Protein AF-A0A2K9Z0H0-F1 (afdb_monomer)

pLDDT: mean 80.14, std 22.49, range [27.27, 98.75]

InterPro domains:
  IPR005149 Transcription regulator PadR, N-terminal [PF03551] (50-123)
  IPR036388 Winged helix-like DNA-binding domain superfamily [G3DSA:1.10.10.10] (36-142)
  IPR036390 Winged helix DNA-binding domain superfamily [SSF46785] (46-217)

Secondary structure (DSSP, 8-state):
--------------PPP----------HHHHHHHHHHHTTS---HHHHHHHHHHHHS-B-HHHHHHHHHHTTGGGTS----HHHHHHHHHHHHHTTSEEEE-----TTS----EEEE-HHHHHHHHHHHHHHHH-------HHHHHHTTGGGS-HHHHHHHHHHHHHHHHHHHHHHHHHHHHTTTS-GGGTHHHHHHHHHHHHHHHHHHHHHHHHHTTSS---HHHHHHHHHHHHHHTTTT--

Nearest PDB structures (foldseek):
  5x11-assembly4_H  TM=7.202E-01  e=4.838E-07  Bacillus spizizenii str. W23
  5x11-assembly3_D  TM=7.343E-01  e=2.759E-06  Bacillus spizizenii str. W23
  5x11-assembly2_E  TM=7.214E-01  e=6.218E-06  Bacillus spizizenii str. W23
  5z7b-assembly1_A  TM=5.682E-01  e=3.284E-06  Corynebacterium glutamicum
  2qby-assembly1_B  TM=6.063E-01  e=3.608E-01  Saccharolobus solfataricus

Solvent-accessible surface area (backbone atoms only — not comparable to full-atom values): 14846 Å² total; per-residue (Å²): 143,82,87,89,85,88,86,81,92,81,89,79,91,81,89,83,84,84,83,90,67,83,78,80,76,78,45,74,63,57,53,51,53,49,52,59,63,57,71,69,64,84,83,46,65,65,53,48,49,52,47,57,51,26,71,77,44,71,43,35,69,71,56,54,59,48,50,37,56,79,68,61,40,52,82,81,26,90,64,87,49,65,65,60,54,55,53,44,50,56,48,36,38,75,71,55,26,30,43,79,45,84,68,80,85,67,94,92,64,82,88,69,65,24,33,32,57,32,72,65,23,53,54,51,45,53,49,49,50,53,51,59,75,74,43,94,70,93,76,84,60,66,64,69,54,49,66,77,50,51,85,84,46,55,51,70,53,51,30,53,54,45,51,53,49,39,54,51,43,53,54,48,46,52,52,52,52,51,52,59,64,72,41,73,87,54,65,63,86,82,42,50,70,56,55,49,50,46,52,52,44,54,53,49,39,56,50,46,53,50,52,32,51,30,33,74,69,56,76,45,71,79,48,75,66,56,51,52,54,52,53,51,53,62,59,52,58,69,62,70,80,76,124

Mean predicted aligned error: 12.58 Å

Foldseek 3Di:
DDDDDDDDDDDDDDDDDDDPDDPPPCDPVNVVVVVVVLVPQDDDPLLLQVLVVLVVDFAFLVVSLVCCVVLVVCVPHVCVDVVVNVVSVVSCVVVVQKDWDFDDDDPDDPGGTTIHGDPNNVVSSVVVVCCVVPDDDDDDDVPVVVVVVVVVDFLVVLLVVLVVVLVVLVVVLVVLVVVVVVCPVPPCVSSVVSVVVNVVSVVSSVVSVVSSVCSVVVVDGDDPVRVVVVVVVVVVVVVVVPD

Structure (mmCIF, N/CA/C/O backbone):
data_AF-A0A2K9Z0H0-F1
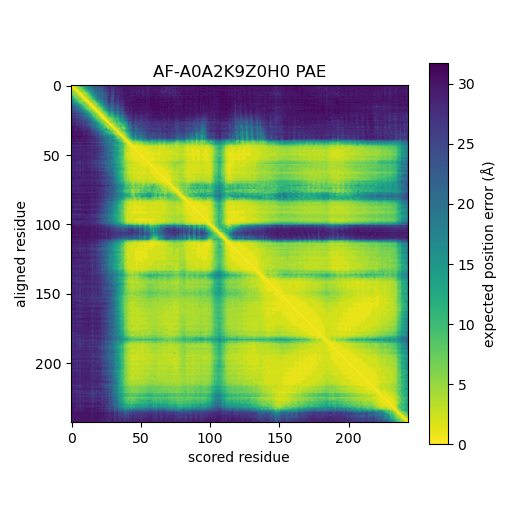#
_entry.id   AF-A0A2K9Z0H0-F1
#
loop_
_atom_site.group_PDB
_atom_site.id
_atom_site.type_symbol
_atom_site.label_atom_id
_atom_site.label_alt_id
_atom_site.label_comp_id
_atom_site.label_asym_id
_atom_site.label_entity_id
_atom_site.label_seq_id
_atom_site.pdbx_PDB_ins_code
_atom_site.Cartn_x
_atom_site.Cartn_y
_atom_site.Cartn_z
_atom_site.occupancy
_atom_site.B_iso_or_equiv
_atom_site.auth_seq_id
_atom_site.auth_comp_id
_atom_site.auth_asym_id
_atom_site.auth_atom_id
_atom_site.pdbx_PDB_model_num
ATOM 1 N N . MET A 1 1 ? -17.450 -65.335 34.245 1.00 35.84 1 MET A N 1
ATOM 2 C CA . MET A 1 1 ? -17.932 -64.505 35.376 1.00 35.84 1 MET A CA 1
ATOM 3 C C . MET A 1 1 ? -17.817 -63.052 34.938 1.00 35.84 1 MET A C 1
ATOM 5 O O . MET A 1 1 ? -16.704 -62.655 34.657 1.00 35.84 1 MET A O 1
ATOM 9 N N . ARG A 1 2 ? -18.829 -62.208 34.749 1.00 33.84 2 ARG A N 1
ATOM 10 C CA . ARG A 1 2 ? -20.295 -62.238 34.815 1.00 33.84 2 ARG A CA 1
ATOM 11 C C . ARG A 1 2 ? -20.763 -61.323 33.660 1.00 33.84 2 ARG A C 1
ATOM 13 O O . ARG A 1 2 ? -20.269 -60.210 33.540 1.00 33.84 2 ARG A O 1
ATOM 20 N N . SER A 1 3 ? -21.730 -61.776 32.880 1.00 36.16 3 SER A N 1
ATOM 21 C CA . SER A 1 3 ? -22.808 -60.945 32.304 1.00 36.16 3 SER A CA 1
ATOM 22 C C . SER A 1 3 ? -24.118 -61.506 32.902 1.00 36.16 3 SER A C 1
ATOM 24 O O . SER A 1 3 ? -24.013 -62.538 33.580 1.00 36.16 3 SER A O 1
ATOM 26 N N . PRO A 1 4 ? -25.342 -60.982 32.671 1.00 45.44 4 PRO A N 1
ATOM 27 C CA . PRO A 1 4 ? -25.818 -59.785 31.952 1.00 45.44 4 PRO A CA 1
ATOM 28 C C . PRO A 1 4 ? -26.879 -58.999 32.784 1.00 45.44 4 PRO A C 1
ATOM 30 O O . PRO A 1 4 ? -27.042 -59.300 33.958 1.00 45.44 4 PRO A O 1
ATOM 33 N N . LEU A 1 5 ? -27.555 -58.002 32.188 1.00 35.03 5 LEU A N 1
ATOM 34 C CA . LEU A 1 5 ? -28.921 -57.446 32.417 1.00 35.03 5 LEU A CA 1
ATOM 35 C C . LEU A 1 5 ? -28.893 -56.058 31.720 1.00 35.03 5 LEU A C 1
ATOM 37 O O . LEU A 1 5 ? -28.058 -55.239 32.075 1.00 35.03 5 LEU A O 1
ATOM 41 N N . GLY A 1 6 ? -29.626 -55.704 30.662 1.00 27.27 6 GLY A N 1
ATOM 42 C CA . GLY A 1 6 ? -30.953 -56.108 30.213 1.00 27.27 6 GLY A CA 1
ATOM 43 C C . GLY A 1 6 ? -31.969 -55.061 30.675 1.00 27.27 6 GLY A C 1
ATOM 44 O O . GLY A 1 6 ? -32.382 -55.148 31.820 1.00 27.27 6 GLY A O 1
ATOM 45 N N . PHE A 1 7 ? -32.363 -54.103 29.823 1.00 28.44 7 PHE A N 1
ATOM 46 C CA . PHE A 1 7 ? -33.707 -53.507 29.862 1.00 28.44 7 PHE A CA 1
ATOM 47 C C . PHE A 1 7 ? -34.080 -52.825 28.535 1.00 28.44 7 PHE A C 1
ATOM 49 O O . PHE A 1 7 ? -33.251 -52.228 27.852 1.00 28.44 7 PHE A O 1
ATOM 56 N N . THR A 1 8 ? -35.343 -53.018 28.179 1.00 31.83 8 THR A N 1
ATOM 57 C CA . THR A 1 8 ? -36.036 -52.758 26.914 1.00 31.83 8 THR A CA 1
ATOM 58 C C . THR A 1 8 ? -36.677 -51.367 26.847 1.00 31.83 8 THR A C 1
ATOM 60 O O . THR A 1 8 ? -36.826 -50.690 27.858 1.00 31.83 8 THR A O 1
ATOM 63 N N . ALA A 1 9 ? -37.094 -50.988 25.637 1.00 35.72 9 ALA A N 1
ATOM 64 C CA . ALA A 1 9 ? -37.790 -49.756 25.271 1.00 35.72 9 ALA A CA 1
ATOM 65 C C . ALA A 1 9 ? -39.110 -49.481 26.021 1.00 35.72 9 ALA A C 1
ATOM 67 O O . ALA A 1 9 ? -39.885 -50.407 26.242 1.00 35.72 9 ALA A O 1
ATOM 68 N N . THR A 1 10 ? -39.396 -48.191 26.242 1.00 32.09 10 THR A N 1
ATOM 69 C CA . THR A 1 10 ? -40.741 -47.576 26.274 1.00 32.09 10 THR A CA 1
ATOM 70 C C . THR A 1 10 ? -40.616 -46.064 26.031 1.00 32.09 10 THR A C 1
ATOM 72 O O . THR A 1 10 ? -39.935 -45.378 26.789 1.00 32.09 10 THR A O 1
ATOM 75 N N . ASP A 1 11 ? -41.271 -45.571 24.981 1.00 36.69 11 ASP A N 1
ATOM 76 C CA . ASP A 1 11 ? -41.621 -44.157 24.735 1.00 36.69 11 ASP A CA 1
ATOM 77 C C . ASP A 1 11 ? -42.832 -43.791 25.632 1.00 36.69 11 ASP A C 1
ATOM 79 O O . ASP A 1 11 ? -43.646 -44.688 25.894 1.00 36.69 11 ASP A O 1
ATOM 83 N N . PRO A 1 12 ? -42.979 -42.552 26.155 1.00 38.78 12 PRO A N 1
ATOM 84 C CA . PRO A 1 12 ? -43.839 -41.599 25.440 1.00 38.78 12 PRO A CA 1
ATOM 85 C C . PRO A 1 12 ? -43.497 -40.098 25.616 1.00 38.78 12 PRO A C 1
ATOM 87 O O . PRO A 1 12 ? -43.126 -39.626 26.687 1.00 38.78 12 PRO A O 1
ATOM 90 N N . ALA A 1 13 ? -43.770 -39.333 24.557 1.00 33.03 13 ALA A N 1
ATOM 91 C CA . ALA A 1 13 ? -44.380 -37.995 24.550 1.00 33.03 13 ALA A CA 1
ATOM 92 C C . ALA A 1 13 ? -44.104 -37.050 25.748 1.00 33.03 13 ALA A C 1
ATOM 94 O O . ALA A 1 13 ? -44.823 -37.039 26.746 1.00 33.03 13 ALA A O 1
ATOM 95 N N . GLY A 1 14 ? -43.157 -36.127 25.554 1.00 29.98 14 GLY A N 1
ATOM 96 C CA . GLY A 1 14 ? -43.018 -34.892 26.329 1.00 29.98 14 GLY A CA 1
ATOM 97 C C . GLY A 1 14 ? -42.933 -33.694 25.388 1.00 29.98 14 GLY A C 1
ATOM 98 O O . GLY A 1 14 ? -41.888 -33.427 24.804 1.00 29.98 14 GLY A O 1
ATOM 99 N N . ALA A 1 15 ? -44.058 -33.008 25.200 1.00 29.78 15 ALA A N 1
A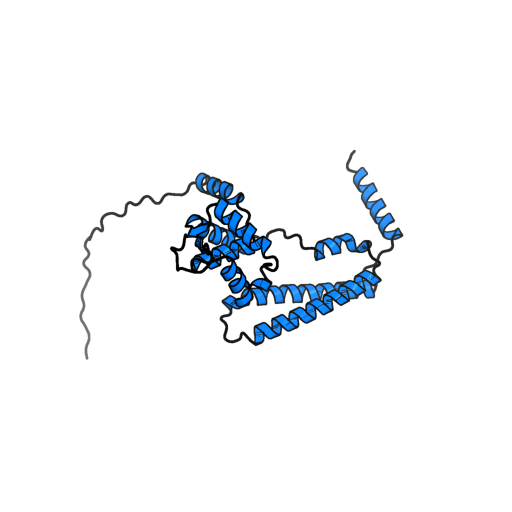TOM 100 C CA . ALA A 1 15 ? -44.179 -31.807 24.386 1.00 29.78 15 ALA A CA 1
ATOM 101 C C . ALA A 1 15 ? -43.327 -30.649 24.946 1.00 29.78 15 ALA A C 1
ATOM 103 O O . ALA A 1 15 ? -43.508 -30.246 26.094 1.00 29.78 15 ALA A O 1
ATOM 104 N N . CYS A 1 16 ? -42.453 -30.068 24.118 1.00 29.83 16 CYS A N 1
ATOM 105 C CA . CYS A 1 16 ? -41.848 -28.759 24.375 1.00 29.83 16 CYS A CA 1
ATOM 106 C C . CYS A 1 16 ? -42.748 -27.658 23.781 1.00 29.83 16 CYS A C 1
ATOM 108 O O . CYS A 1 16 ? -43.000 -27.679 22.573 1.00 29.83 16 CYS A O 1
ATOM 110 N N . PRO A 1 17 ? -43.233 -26.690 24.577 1.00 30.88 17 PRO A N 1
ATOM 111 C CA . PRO A 1 17 ? -44.039 -25.589 24.076 1.00 30.88 17 PRO A CA 1
ATOM 112 C C . PRO A 1 17 ? -43.170 -24.406 23.621 1.00 30.88 17 PRO A C 1
ATOM 114 O O . PRO A 1 17 ? -42.298 -23.944 24.347 1.00 30.88 17 PRO A O 1
ATOM 117 N N . GLY A 1 18 ? -43.496 -23.876 22.440 1.00 38.44 18 GLY A N 1
ATOM 118 C CA . GLY A 1 18 ? -43.446 -22.440 22.150 1.00 38.44 18 GLY A CA 1
ATOM 119 C C . GLY A 1 18 ? -42.077 -21.793 21.933 1.00 38.44 18 GLY A C 1
ATOM 120 O O . GLY A 1 18 ? -41.543 -21.147 22.825 1.00 38.44 18 GLY A O 1
ATOM 121 N N . ALA A 1 19 ? -41.607 -21.796 20.685 1.00 32.56 19 ALA A N 1
ATOM 122 C CA . ALA A 1 19 ? -40.723 -20.749 20.170 1.00 32.56 19 ALA A CA 1
ATOM 123 C C . ALA A 1 19 ? -41.180 -20.351 18.761 1.00 32.56 19 ALA A C 1
ATOM 125 O O . ALA A 1 19 ? -40.508 -20.602 17.766 1.00 32.56 19 ALA A O 1
ATOM 126 N N . ASN A 1 20 ? -42.372 -19.756 18.678 1.00 33.44 20 ASN A N 1
ATOM 127 C CA . ASN A 1 20 ? -42.831 -19.076 17.470 1.00 33.44 20 ASN A CA 1
ATOM 128 C C . ASN A 1 20 ? -42.275 -17.642 17.498 1.00 33.44 20 ASN A C 1
ATOM 130 O O . ASN A 1 20 ? -42.988 -16.686 17.794 1.00 33.44 20 ASN A O 1
ATOM 134 N N . ALA A 1 21 ? -40.968 -17.504 17.272 1.00 33.03 21 ALA A N 1
ATOM 135 C CA . ALA A 1 21 ? -40.384 -16.229 16.881 1.00 33.03 21 ALA A CA 1
ATOM 136 C C . ALA A 1 21 ? -40.412 -16.185 15.347 1.00 33.03 21 ALA A C 1
ATOM 138 O O . ALA A 1 21 ? -39.920 -17.128 14.721 1.00 33.03 21 ALA A O 1
ATOM 139 N N . PRO A 1 22 ? -41.002 -15.158 14.715 1.00 30.34 22 PRO A N 1
ATOM 140 C CA . PRO A 1 22 ? -40.960 -15.059 13.268 1.00 30.34 22 PRO A CA 1
ATOM 141 C C . PRO A 1 22 ? -39.496 -14.921 12.846 1.00 30.34 22 PRO A C 1
ATOM 143 O O . PRO A 1 22 ? -38.825 -13.946 13.180 1.00 30.34 22 PRO A O 1
ATOM 146 N N . VAL A 1 23 ? -38.995 -15.919 12.119 1.00 33.84 23 VAL A N 1
ATOM 147 C CA . VAL A 1 23 ? -37.790 -15.762 11.309 1.00 33.84 23 VAL A CA 1
ATOM 148 C C . VAL A 1 23 ? -38.165 -14.739 10.249 1.00 33.84 23 VAL A C 1
ATOM 150 O O . VAL A 1 23 ? -38.870 -15.060 9.294 1.00 33.84 23 VAL A O 1
ATOM 153 N N . THR A 1 24 ? -37.777 -13.483 10.458 1.00 37.31 24 THR A N 1
ATOM 154 C CA . THR A 1 24 ? -37.954 -12.435 9.457 1.00 37.31 24 THR A CA 1
ATOM 155 C C . THR A 1 24 ? -37.117 -12.823 8.247 1.00 37.31 24 THR A C 1
ATOM 157 O O . THR A 1 24 ? -35.896 -12.672 8.238 1.00 37.31 24 THR A O 1
ATOM 160 N N . VAL A 1 25 ? -37.774 -13.389 7.239 1.00 37.91 25 VAL A N 1
ATOM 161 C CA . VAL A 1 25 ? -37.170 -13.652 5.939 1.00 37.91 25 VAL A CA 1
ATOM 162 C C . VAL A 1 25 ? -36.912 -12.289 5.314 1.00 37.91 25 VAL A C 1
ATOM 164 O O . VAL A 1 25 ? -37.845 -11.624 4.867 1.00 37.91 25 VAL A O 1
ATOM 167 N N . LEU A 1 26 ? -35.652 -11.852 5.344 1.00 39.22 26 LEU A N 1
ATOM 168 C CA . LEU A 1 26 ? -35.225 -10.640 4.654 1.00 39.22 26 LEU A CA 1
ATOM 169 C C . LEU A 1 26 ? -35.554 -10.806 3.174 1.00 39.22 26 LEU A C 1
ATOM 171 O O . LEU A 1 26 ? -35.084 -11.734 2.511 1.00 39.22 26 LEU A O 1
ATOM 175 N N . THR A 1 27 ? -36.413 -9.929 2.671 1.00 37.28 27 THR A N 1
ATOM 176 C CA . THR A 1 27 ? -36.813 -9.958 1.271 1.00 37.28 27 THR A CA 1
ATOM 177 C C . THR A 1 27 ? -35.655 -9.468 0.404 1.00 37.28 27 THR A C 1
ATOM 179 O O . THR A 1 27 ? -34.772 -8.737 0.860 1.00 37.28 27 THR A O 1
ATOM 182 N N . SER A 1 28 ? -35.654 -9.818 -0.883 1.00 39.00 28 SER A N 1
ATOM 183 C CA . SER A 1 28 ? -34.678 -9.284 -1.843 1.00 39.00 28 SER A CA 1
ATOM 184 C C . SER A 1 28 ? -34.653 -7.749 -1.850 1.00 39.00 28 SER A C 1
ATOM 186 O O . SER A 1 28 ? -33.606 -7.169 -2.116 1.00 39.00 28 SER A O 1
ATOM 188 N N . TYR A 1 29 ? -35.778 -7.112 -1.494 1.00 39.38 29 TYR A N 1
ATOM 189 C CA . TYR A 1 29 ? -35.937 -5.664 -1.401 1.00 39.38 29 TYR A CA 1
ATOM 190 C C . TYR A 1 29 ? -35.195 -5.060 -0.195 1.00 39.38 29 TYR A C 1
ATOM 192 O O . TYR A 1 29 ? -34.502 -4.057 -0.368 1.00 39.38 29 TYR A O 1
ATOM 200 N N . ASP A 1 30 ? -35.241 -5.699 0.983 1.00 41.03 30 ASP A N 1
ATOM 201 C CA . ASP A 1 30 ? -34.485 -5.285 2.184 1.00 41.03 30 ASP A CA 1
ATOM 202 C C . ASP A 1 30 ? -32.974 -5.386 1.959 1.00 41.03 30 ASP A C 1
ATOM 204 O O . ASP A 1 30 ? -32.209 -4.498 2.337 1.00 41.03 30 ASP A O 1
ATOM 208 N N . ILE A 1 31 ? -32.553 -6.442 1.257 1.00 46.81 31 ILE A N 1
ATOM 209 C CA . ILE A 1 31 ? -31.162 -6.656 0.859 1.00 46.81 31 ILE A CA 1
ATOM 210 C C . ILE A 1 31 ? -30.722 -5.543 -0.102 1.00 46.81 31 ILE A C 1
ATOM 212 O O . ILE A 1 31 ? -29.721 -4.881 0.156 1.00 46.81 31 ILE A O 1
ATOM 216 N N . THR A 1 32 ? -31.481 -5.249 -1.164 1.00 39.50 32 THR A N 1
ATOM 217 C CA . THR A 1 32 ? -31.128 -4.164 -2.101 1.00 39.50 32 THR A CA 1
ATOM 218 C C . THR A 1 32 ? -31.207 -2.764 -1.497 1.00 39.50 32 THR A C 1
ATOM 220 O O . THR A 1 32 ? -30.385 -1.920 -1.850 1.00 39.50 32 THR A O 1
ATOM 223 N N . SER A 1 33 ? -32.145 -2.503 -0.582 1.00 38.91 33 SER A N 1
ATOM 224 C CA . SER A 1 33 ? -32.296 -1.194 0.064 1.00 38.91 33 SER A CA 1
ATOM 225 C C . SER A 1 33 ? -31.161 -0.930 1.055 1.00 38.91 33 SER A C 1
ATOM 227 O O . SER A 1 33 ? -30.601 0.170 1.073 1.00 38.91 33 SER A O 1
ATOM 229 N N . ASN A 1 34 ? -30.742 -1.942 1.822 1.00 46.16 34 ASN A N 1
ATOM 230 C CA . ASN A 1 34 ? -29.580 -1.809 2.697 1.00 46.16 34 ASN A CA 1
ATOM 231 C C . ASN A 1 34 ? -28.291 -1.683 1.864 1.00 46.16 34 ASN A C 1
ATOM 233 O O . ASN A 1 34 ? -27.552 -0.719 2.032 1.00 46.16 34 ASN A O 1
ATOM 237 N N . ILE A 1 35 ? -28.107 -2.526 0.838 1.00 49.78 35 ILE A N 1
ATOM 238 C CA . ILE A 1 35 ? -26.974 -2.444 -0.106 1.00 49.78 35 ILE A CA 1
ATOM 239 C C . ILE A 1 35 ? -26.887 -1.070 -0.799 1.00 49.78 35 ILE A C 1
ATOM 241 O O . ILE A 1 35 ? -25.786 -0.551 -0.980 1.00 49.78 35 ILE A O 1
ATOM 245 N N . MET A 1 36 ? -28.009 -0.443 -1.181 1.00 43.16 36 MET A N 1
ATOM 246 C CA . MET A 1 36 ? -28.008 0.892 -1.802 1.00 43.16 36 MET A CA 1
ATOM 247 C C . MET A 1 36 ? -27.640 2.010 -0.821 1.00 43.16 36 MET A C 1
ATOM 249 O O . MET A 1 36 ? -26.884 2.910 -1.191 1.00 43.16 36 MET A O 1
ATOM 253 N N . THR A 1 37 ? -28.119 1.947 0.422 1.00 43.84 37 THR A N 1
ATOM 254 C CA . THR A 1 37 ? -27.793 2.944 1.458 1.00 43.84 37 THR A CA 1
ATOM 255 C C . THR A 1 37 ? -26.340 2.792 1.940 1.00 43.84 37 THR A C 1
ATOM 257 O O . THR A 1 37 ? -25.657 3.779 2.212 1.00 43.84 37 THR A O 1
ATOM 260 N N . MET A 1 38 ? -25.828 1.558 1.955 1.00 48.81 38 MET A N 1
ATOM 261 C CA . MET A 1 38 ? -24.452 1.186 2.316 1.00 48.81 38 MET A CA 1
ATOM 262 C C . MET A 1 38 ? -23.427 1.521 1.220 1.00 48.81 38 MET A C 1
ATOM 264 O O . MET A 1 38 ? -22.264 1.794 1.520 1.00 48.81 38 MET A O 1
ATOM 268 N N . LYS A 1 39 ? -23.860 1.626 -0.046 1.00 51.88 39 LYS A N 1
ATOM 269 C CA . LYS A 1 39 ? -23.027 2.054 -1.189 1.00 51.88 39 LYS A CA 1
ATOM 270 C C . LYS A 1 39 ? -22.521 3.503 -1.088 1.00 51.88 39 LYS A C 1
ATOM 272 O O . LYS A 1 39 ? -21.630 3.886 -1.844 1.00 51.88 39 LYS A O 1
ATOM 277 N N . LEU A 1 40 ? -23.078 4.314 -0.184 1.00 60.66 40 LEU A N 1
ATOM 278 C CA . LEU A 1 40 ? -22.780 5.747 -0.057 1.00 60.66 40 LEU A CA 1
ATOM 279 C C . LEU A 1 40 ? -21.638 6.062 0.918 1.00 60.66 40 LEU A C 1
ATOM 281 O O . LEU A 1 40 ? -21.026 7.128 0.817 1.00 60.66 40 LEU A O 1
ATOM 285 N N . ILE A 1 41 ? -21.323 5.160 1.851 1.00 72.94 41 ILE A N 1
ATOM 286 C CA . ILE A 1 41 ? -20.301 5.421 2.866 1.00 72.94 41 ILE A CA 1
ATOM 287 C C . ILE A 1 41 ? -18.929 5.016 2.325 1.00 72.94 41 ILE A C 1
ATOM 289 O O . ILE A 1 41 ? -18.627 3.838 2.130 1.00 72.94 41 ILE A O 1
ATOM 293 N N . LYS A 1 42 ? -18.063 6.005 2.085 1.00 79.56 42 LYS A N 1
ATOM 294 C CA . LYS A 1 42 ? -16.741 5.770 1.491 1.00 79.56 42 LYS A CA 1
ATOM 295 C C . LYS A 1 42 ? -15.849 4.961 2.443 1.00 79.56 42 LYS A C 1
ATOM 297 O O . LYS A 1 42 ? -15.379 5.485 3.457 1.00 79.56 42 LYS A O 1
ATOM 302 N N . ARG A 1 43 ? -15.554 3.705 2.098 1.00 86.12 43 ARG A N 1
ATOM 303 C CA . ARG A 1 43 ? -14.534 2.900 2.790 1.00 86.12 43 ARG A CA 1
ATOM 304 C C . ARG A 1 43 ? -13.124 3.430 2.500 1.00 86.12 43 ARG A C 1
ATOM 306 O O . ARG A 1 43 ? -12.840 3.884 1.392 1.00 86.12 43 ARG A O 1
ATOM 313 N N . SER A 1 44 ? -12.242 3.380 3.494 1.00 89.31 44 SER A N 1
ATOM 314 C CA . SER A 1 44 ? -10.802 3.629 3.338 1.00 89.31 44 SER A CA 1
ATOM 315 C C . SER A 1 44 ? -10.012 2.807 4.365 1.00 89.31 44 SER A C 1
ATOM 317 O O . SER A 1 44 ? -10.578 2.476 5.411 1.00 89.31 44 SER A O 1
ATOM 319 N N . PRO A 1 45 ? -8.719 2.507 4.125 1.00 89.62 45 PRO A N 1
ATOM 320 C CA . PRO A 1 45 ? -7.894 1.776 5.093 1.00 89.62 45 PRO A CA 1
ATOM 321 C C . PRO A 1 45 ? -7.863 2.444 6.476 1.00 89.62 45 PRO A C 1
ATOM 323 O O . PRO A 1 45 ? -8.038 1.781 7.495 1.00 89.62 45 PRO A O 1
ATOM 326 N N . ILE A 1 46 ? -7.747 3.779 6.514 1.00 91.31 46 ILE A N 1
ATOM 327 C CA . ILE A 1 46 ? -7.773 4.563 7.761 1.00 91.31 46 ILE A CA 1
ATOM 328 C C . ILE A 1 46 ? -9.127 4.420 8.464 1.00 91.31 46 ILE A C 1
ATOM 330 O O . ILE A 1 46 ? -9.169 4.236 9.676 1.00 91.31 46 ILE A O 1
ATOM 334 N N . ALA A 1 47 ? -10.235 4.489 7.720 1.00 93.56 47 ALA A N 1
ATOM 335 C CA . ALA A 1 47 ? -11.570 4.376 8.298 1.00 93.56 47 ALA A CA 1
ATOM 336 C C . ALA A 1 47 ? -11.804 2.989 8.909 1.00 93.56 47 ALA A C 1
ATOM 338 O O . ALA A 1 47 ? -12.292 2.897 10.032 1.00 93.56 47 ALA A O 1
ATOM 339 N N . LEU A 1 48 ? -11.401 1.924 8.207 1.00 94.00 48 LEU A N 1
ATOM 340 C CA . LEU A 1 48 ? -11.500 0.559 8.718 1.00 94.00 48 LEU A CA 1
ATOM 341 C C . LEU A 1 48 ? -10.661 0.373 9.990 1.00 94.00 48 LEU A C 1
ATOM 343 O O . LEU A 1 48 ? -11.157 -0.195 10.956 1.00 94.00 48 LEU A O 1
ATOM 347 N N . ALA A 1 49 ? -9.432 0.899 10.028 1.00 93.38 49 ALA A N 1
ATOM 348 C CA . ALA A 1 49 ? -8.594 0.824 11.225 1.00 93.38 49 ALA A CA 1
ATOM 349 C C . ALA A 1 49 ? -9.153 1.615 12.408 1.00 93.38 49 ALA A C 1
ATOM 351 O O . ALA A 1 49 ? -9.102 1.126 13.534 1.00 93.38 49 ALA A O 1
ATOM 352 N N . VAL A 1 50 ? -9.706 2.811 12.176 1.00 94.75 50 VAL A N 1
ATOM 353 C CA . VAL A 1 50 ? -10.368 3.589 13.235 1.00 94.75 50 VAL A CA 1
ATOM 354 C C . VAL A 1 50 ? -11.529 2.798 13.831 1.00 94.75 50 VAL A C 1
ATOM 356 O O . VAL A 1 50 ? -11.597 2.664 15.049 1.00 94.75 50 VAL A O 1
ATOM 359 N N . LEU A 1 51 ? -12.406 2.236 12.992 1.00 96.62 51 LEU A N 1
ATOM 360 C CA . LEU A 1 51 ? -13.530 1.432 13.471 1.00 96.62 51 LEU A CA 1
ATOM 361 C C . LEU A 1 51 ? -13.048 0.171 14.202 1.00 96.62 51 LEU A C 1
ATOM 363 O O . LEU A 1 51 ? -13.534 -0.108 15.291 1.00 96.62 51 LEU A O 1
ATOM 367 N N . ALA A 1 52 ? -12.056 -0.544 13.665 1.00 95.00 52 ALA A N 1
ATOM 368 C CA . ALA A 1 52 ? -11.503 -1.739 14.301 1.00 95.00 52 ALA A CA 1
ATOM 369 C C . ALA A 1 52 ? -10.905 -1.446 15.689 1.00 95.00 52 ALA A C 1
ATOM 371 O O . ALA A 1 52 ? -11.192 -2.168 16.636 1.00 95.00 52 ALA A O 1
ATOM 372 N N . MET A 1 53 ? -10.139 -0.360 15.845 1.00 95.19 53 MET A N 1
ATOM 373 C CA . MET A 1 53 ? -9.599 0.032 17.155 1.00 95.19 53 MET A CA 1
ATOM 374 C C . MET A 1 53 ? -10.703 0.436 18.139 1.00 95.19 53 MET A C 1
ATOM 376 O O . MET A 1 53 ? -10.633 0.094 19.314 1.00 95.19 53 MET A O 1
ATOM 380 N N . LEU A 1 54 ? -11.741 1.132 17.668 1.00 96.50 54 LEU A N 1
ATOM 381 C CA . LEU A 1 54 ? -12.872 1.534 18.508 1.00 96.50 54 LEU A CA 1
ATOM 382 C C . LEU A 1 54 ? -13.798 0.375 18.903 1.00 96.50 54 LEU A C 1
ATOM 384 O O . LEU A 1 54 ? -14.600 0.525 19.822 1.00 96.50 54 LEU A O 1
ATOM 388 N N . MET A 1 55 ? -13.701 -0.778 18.233 1.00 96.19 55 MET A N 1
ATOM 389 C CA . MET A 1 55 ? -14.350 -2.008 18.693 1.00 96.19 55 MET A CA 1
ATOM 390 C C . MET A 1 55 ? -13.694 -2.580 19.950 1.00 96.19 55 MET A C 1
ATOM 392 O O . MET A 1 55 ? -14.395 -3.269 20.694 1.00 96.19 55 MET A O 1
ATOM 396 N N . GLU A 1 56 ? -12.397 -2.318 20.157 1.00 94.31 56 GLU A N 1
ATOM 397 C CA . GLU A 1 56 ? -11.626 -2.774 21.320 1.00 94.31 56 GLU A CA 1
ATOM 398 C C . GLU A 1 56 ? -11.932 -1.910 22.551 1.00 94.31 56 GLU A C 1
ATOM 400 O O . GLU A 1 56 ? -12.277 -2.441 23.603 1.00 94.31 56 GLU A O 1
ATOM 405 N N . GLU A 1 57 ? -11.835 -0.583 22.417 1.00 94.00 57 GLU A N 1
ATOM 406 C CA . GLU A 1 57 ? -12.109 0.377 23.493 1.00 94.00 57 GLU A CA 1
ATOM 407 C C . GLU A 1 57 ? -12.393 1.793 22.945 1.00 94.00 57 GLU A C 1
ATOM 409 O O . GLU A 1 57 ? -11.963 2.126 21.835 1.00 94.00 57 GLU A O 1
ATOM 414 N N . PRO A 1 58 ? -13.076 2.671 23.708 1.00 94.69 58 PRO A N 1
ATOM 415 C CA . PRO A 1 58 ? -13.176 4.088 23.368 1.00 94.69 58 PRO A CA 1
ATOM 416 C C . PRO A 1 58 ? -11.801 4.771 23.353 1.00 94.69 58 PRO A C 1
ATOM 418 O O . PRO A 1 58 ? -11.030 4.679 24.309 1.00 94.69 58 PRO A O 1
ATOM 421 N N . LEU A 1 59 ? -11.484 5.501 22.278 1.00 93.88 59 LEU A N 1
ATOM 422 C CA . LEU A 1 59 ? -10.142 6.053 22.061 1.00 93.88 59 LEU A CA 1
ATOM 423 C C . LEU A 1 59 ? -10.148 7.527 21.671 1.00 93.88 59 LEU A C 1
ATOM 425 O O . LEU A 1 59 ? -11.000 8.022 20.936 1.00 93.88 59 LEU A O 1
ATOM 429 N N . HIS A 1 60 ? -9.103 8.228 22.105 1.00 91.94 60 HIS A N 1
ATOM 430 C CA . HIS A 1 60 ? -8.770 9.556 21.596 1.00 91.94 60 HIS A CA 1
ATOM 431 C C . HIS A 1 60 ? -8.017 9.446 20.249 1.00 91.94 60 HIS A C 1
ATOM 433 O O . HIS A 1 60 ? -7.137 8.583 20.129 1.00 91.94 60 HIS A O 1
ATOM 439 N N . PRO A 1 61 ? -8.220 10.364 19.278 1.00 90.75 61 PRO A N 1
ATOM 440 C CA . PRO A 1 61 ? -7.534 10.349 17.976 1.00 90.75 61 PRO A CA 1
ATOM 441 C C . PRO A 1 61 ? -6.003 10.216 18.055 1.00 90.75 61 PRO A C 1
ATOM 443 O O . PRO A 1 61 ? -5.376 9.479 17.298 1.00 90.75 61 PRO A O 1
ATOM 446 N N . TYR A 1 62 ? -5.375 10.891 19.020 1.00 88.00 62 TYR A N 1
ATOM 447 C CA . TYR A 1 62 ? -3.930 10.767 19.256 1.00 88.00 62 TYR A CA 1
ATOM 448 C C . TYR A 1 62 ? -3.498 9.342 19.646 1.00 88.00 62 TYR A C 1
ATOM 450 O O . TYR A 1 62 ? -2.440 8.883 19.218 1.00 88.00 62 TYR A O 1
ATOM 458 N N . ARG A 1 63 ? -4.305 8.628 20.445 1.00 90.19 63 ARG A N 1
ATOM 459 C CA . ARG A 1 63 ? -3.996 7.245 20.830 1.00 90.19 63 ARG A CA 1
ATOM 460 C C . ARG A 1 63 ? -4.161 6.303 19.642 1.00 90.19 63 ARG A C 1
ATOM 462 O O . ARG A 1 63 ? -3.283 5.474 19.444 1.00 90.19 63 ARG A O 1
ATOM 469 N N . MET A 1 64 ? -5.189 6.508 18.815 1.00 91.62 64 MET A N 1
ATOM 470 C CA . MET A 1 64 ? -5.359 5.786 17.546 1.00 91.62 64 MET A CA 1
ATOM 471 C C . MET A 1 64 ? -4.124 5.935 16.648 1.00 91.62 64 MET A C 1
ATOM 473 O O . MET A 1 64 ? -3.574 4.942 16.185 1.00 91.62 64 MET A O 1
ATOM 477 N N . GLN A 1 65 ? -3.625 7.164 16.460 1.00 87.94 65 GLN A N 1
ATOM 478 C CA . GLN A 1 65 ? -2.423 7.394 15.650 1.00 87.94 65 GLN A CA 1
ATOM 479 C C . GLN A 1 65 ? -1.201 6.647 16.200 1.00 87.94 65 GLN A C 1
ATOM 481 O O . GLN A 1 65 ? -0.415 6.097 15.430 1.00 87.94 65 GLN A O 1
ATOM 486 N N . ARG A 1 66 ? -1.025 6.641 17.527 1.00 88.44 66 ARG A N 1
ATOM 487 C CA . ARG A 1 66 ? 0.068 5.905 18.169 1.00 88.44 66 ARG A CA 1
ATOM 488 C C . ARG A 1 66 ? -0.071 4.398 17.989 1.00 88.44 66 ARG A C 1
ATOM 490 O O . ARG A 1 66 ? 0.914 3.769 17.633 1.00 88.44 66 ARG A O 1
ATOM 497 N N . LEU A 1 67 ? -1.267 3.846 18.186 1.00 88.56 67 LEU A N 1
ATOM 498 C CA . LEU A 1 67 ? -1.524 2.411 18.056 1.00 88.56 67 LEU A CA 1
ATOM 499 C C . LEU A 1 67 ? -1.256 1.898 16.639 1.00 88.56 67 LEU A C 1
ATOM 501 O O . LEU A 1 67 ? -0.699 0.816 16.501 1.00 88.56 67 LEU A O 1
ATOM 505 N N . ILE A 1 68 ? -1.583 2.673 15.599 1.00 86.62 68 ILE A N 1
ATOM 506 C CA . ILE A 1 68 ? -1.291 2.278 14.211 1.00 86.62 68 ILE A CA 1
ATOM 507 C C . ILE A 1 68 ? 0.217 2.083 14.004 1.00 86.62 68 ILE A C 1
ATOM 509 O O . ILE A 1 68 ? 0.616 1.071 13.443 1.00 86.62 68 ILE A O 1
ATOM 513 N N . LYS A 1 69 ? 1.048 2.993 14.526 1.00 84.25 69 LYS A N 1
ATOM 514 C CA . LYS A 1 69 ? 2.515 2.877 14.452 1.00 84.25 69 LYS A CA 1
ATOM 515 C C . LYS A 1 69 ? 3.071 1.784 15.363 1.00 84.25 69 LYS A C 1
ATOM 517 O O . LYS A 1 69 ? 3.904 0.994 14.952 1.00 84.25 69 LYS A O 1
ATOM 522 N N . GLU A 1 70 ? 2.603 1.727 16.610 1.00 84.81 70 GLU A N 1
ATOM 523 C CA . GLU A 1 70 ? 3.057 0.742 17.605 1.00 84.81 70 GLU A CA 1
ATOM 524 C C . GLU A 1 70 ? 2.761 -0.700 17.170 1.00 84.81 70 GLU A C 1
ATOM 526 O O . GLU A 1 70 ? 3.493 -1.610 17.543 1.00 84.81 70 GLU A O 1
ATOM 531 N N . ARG A 1 71 ? 1.704 -0.907 16.375 1.00 82.12 71 ARG A N 1
ATOM 532 C CA . ARG A 1 71 ? 1.312 -2.215 15.834 1.00 82.12 71 ARG A CA 1
ATOM 533 C C . ARG A 1 71 ? 1.853 -2.4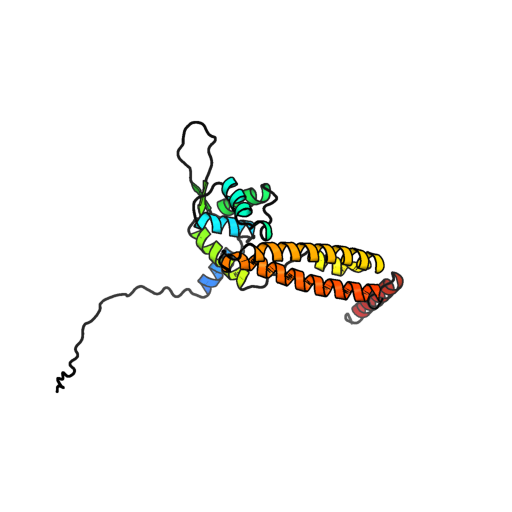76 14.418 1.00 82.12 71 ARG A C 1
ATOM 535 O O . ARG A 1 71 ? 1.391 -3.424 13.790 1.00 82.12 71 ARG A O 1
ATOM 542 N N . GLY A 1 72 ? 2.746 -1.627 13.895 1.00 75.56 72 GLY A N 1
ATOM 543 C CA . GLY A 1 72 ? 3.321 -1.758 12.546 1.00 75.56 72 GLY A CA 1
ATOM 544 C C . GLY A 1 72 ? 2.292 -1.691 11.411 1.00 75.56 72 GLY A C 1
ATOM 545 O O . GLY A 1 72 ? 2.519 -2.199 10.318 1.00 75.56 72 GLY A O 1
ATOM 546 N N . LYS A 1 73 ? 1.112 -1.110 11.659 1.00 78.44 73 LYS A N 1
ATOM 547 C CA . LYS A 1 73 ? 0.031 -1.024 10.664 1.00 78.44 73 LYS A CA 1
ATOM 548 C C . LYS A 1 73 ? 0.234 0.127 9.680 1.00 78.44 73 LYS A C 1
ATOM 550 O O . LYS A 1 73 ? -0.525 0.234 8.722 1.00 78.44 73 LYS A O 1
ATOM 555 N N . ASP A 1 74 ? 1.234 0.978 9.889 1.00 76.69 74 ASP A N 1
ATOM 556 C CA . ASP A 1 74 ? 1.628 2.038 8.962 1.00 76.69 74 ASP A CA 1
ATOM 557 C C . ASP A 1 74 ? 2.246 1.520 7.654 1.00 76.69 74 ASP A C 1
ATOM 559 O O . ASP A 1 74 ? 2.253 2.251 6.666 1.00 76.69 74 ASP A O 1
ATOM 563 N N . GLU A 1 75 ? 2.627 0.243 7.608 1.00 74.69 75 GLU A N 1
ATOM 564 C CA . GLU A 1 75 ? 3.040 -0.469 6.391 1.00 74.69 75 GLU A CA 1
ATOM 565 C C . GLU A 1 75 ? 1.913 -0.587 5.351 1.00 74.69 75 GLU A C 1
ATOM 567 O O . GLU A 1 75 ? 2.134 -0.506 4.146 1.00 74.69 75 GLU A O 1
ATOM 572 N N . VAL A 1 76 ? 0.673 -0.763 5.819 1.00 75.50 76 VAL A N 1
ATOM 573 C CA . VAL A 1 76 ? -0.510 -0.982 4.963 1.00 75.50 76 VAL A CA 1
ATOM 574 C C . VAL A 1 76 ? -1.554 0.125 5.095 1.00 75.50 76 VAL A C 1
ATOM 576 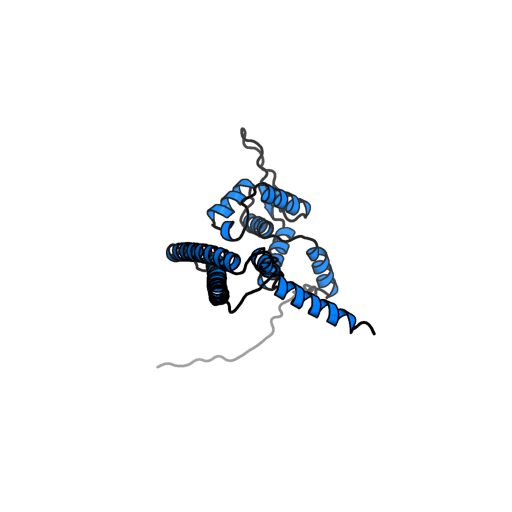O O . VAL A 1 76 ? -2.541 0.162 4.358 1.00 75.50 76 VAL A O 1
ATOM 579 N N . ILE A 1 77 ? -1.347 1.064 6.020 1.00 78.06 77 ILE A N 1
ATOM 580 C CA . ILE A 1 77 ? -2.245 2.189 6.264 1.00 78.06 77 ILE A CA 1
ATOM 581 C C . ILE A 1 77 ? -1.441 3.479 6.297 1.00 78.06 77 ILE A C 1
ATOM 583 O O . ILE A 1 77 ? -0.777 3.802 7.279 1.00 78.06 77 ILE A O 1
ATOM 587 N N . ASN A 1 78 ? -1.596 4.295 5.256 1.00 74.19 78 ASN A N 1
ATOM 588 C CA . ASN A 1 78 ? -0.969 5.608 5.221 1.00 74.19 78 ASN A CA 1
ATOM 589 C C . ASN A 1 78 ? -1.619 6.568 6.237 1.00 74.19 78 ASN A C 1
ATOM 591 O O . ASN A 1 78 ? -2.596 7.258 5.941 1.00 74.19 78 ASN A O 1
ATOM 595 N N . VAL A 1 79 ? -1.048 6.631 7.440 1.00 68.31 79 VAL A N 1
ATOM 596 C CA . VAL A 1 79 ? -1.408 7.590 8.503 1.00 68.31 79 VAL A CA 1
ATOM 597 C C . VAL A 1 79 ? -0.340 8.654 8.741 1.00 68.31 79 VAL A C 1
ATOM 599 O O . VAL A 1 79 ? -0.338 9.339 9.773 1.00 68.31 79 VAL A O 1
ATOM 602 N N . THR A 1 80 ? 0.577 8.813 7.788 1.00 62.69 80 THR A N 1
ATOM 603 C CA . THR A 1 80 ? 1.679 9.778 7.866 1.00 62.69 80 THR A CA 1
ATOM 604 C C . THR A 1 80 ? 1.146 11.205 7.993 1.00 62.69 80 THR A C 1
ATOM 606 O O . THR A 1 80 ? 1.697 12.028 8.727 1.00 62.69 80 THR A O 1
ATOM 609 N N . GLN A 1 81 ? 0.005 11.491 7.363 1.00 68.12 81 GLN A N 1
ATOM 610 C CA . GLN A 1 81 ? -0.661 12.784 7.451 1.00 68.12 81 GLN A CA 1
ATOM 611 C C . GLN A 1 81 ? -1.666 12.808 8.608 1.00 68.12 81 GLN A C 1
ATOM 613 O O . GLN A 1 81 ? -2.728 12.202 8.542 1.00 68.12 81 GLN A O 1
ATOM 618 N N . ARG A 1 82 ? -1.389 13.589 9.660 1.00 71.44 82 ARG A N 1
ATOM 619 C CA . ARG A 1 82 ? -2.343 13.786 10.773 1.00 71.44 82 ARG A CA 1
ATOM 620 C C . ARG A 1 82 ? -3.716 14.258 10.295 1.00 71.44 82 ARG A C 1
ATOM 622 O O . ARG A 1 82 ? -4.728 13.802 10.816 1.00 71.44 82 ARG A O 1
ATOM 629 N N . ALA A 1 83 ? -3.745 15.148 9.305 1.00 80.12 83 ALA A N 1
ATOM 630 C CA . ALA A 1 83 ? -4.980 15.710 8.770 1.00 80.12 83 ALA A CA 1
ATOM 631 C C . ALA A 1 83 ? -5.947 14.627 8.257 1.00 80.12 83 ALA A C 1
ATOM 633 O O . ALA A 1 83 ? -7.147 14.737 8.499 1.00 80.12 83 ALA A O 1
ATOM 634 N N . SER A 1 84 ? -5.441 13.553 7.635 1.00 85.19 84 SER A N 1
ATOM 635 C CA . SER A 1 84 ? -6.290 12.499 7.066 1.00 85.19 84 SER A CA 1
ATOM 636 C C . SER A 1 84 ? -7.026 11.696 8.142 1.00 85.19 84 SER A C 1
ATOM 638 O O . SER A 1 84 ? -8.197 11.357 7.959 1.00 85.19 84 SER A O 1
ATOM 640 N N . LEU A 1 85 ? -6.388 11.448 9.293 1.00 88.12 85 LEU A N 1
ATOM 641 C CA . LEU A 1 85 ? -7.021 10.765 10.422 1.00 88.12 85 LEU A CA 1
ATOM 642 C C . LEU A 1 85 ? -8.163 11.60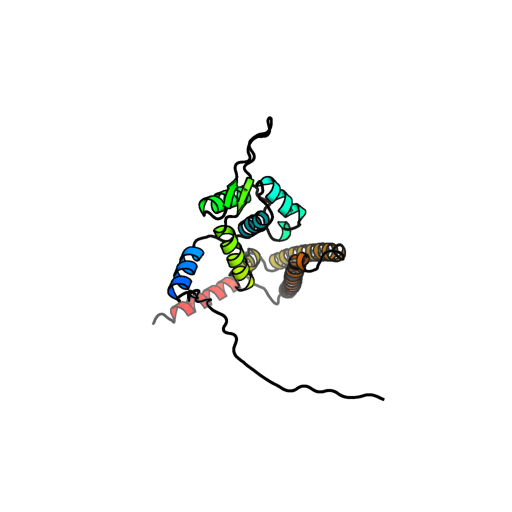4 11.003 1.00 88.12 85 LEU A C 1
ATOM 644 O O . LEU A 1 85 ? -9.276 11.106 11.135 1.00 88.12 85 LEU A O 1
ATOM 648 N N . TYR A 1 86 ? -7.916 12.882 11.302 1.00 89.81 86 TYR A N 1
ATOM 649 C CA . TYR A 1 86 ? -8.949 13.757 11.870 1.00 89.81 86 TYR A CA 1
ATOM 650 C C . TYR A 1 86 ? -10.119 13.977 10.905 1.00 89.81 86 TYR A C 1
ATOM 652 O O . TYR A 1 86 ? -11.270 13.902 11.327 1.00 89.81 86 TYR A O 1
ATOM 660 N N . GLN A 1 87 ? -9.848 14.167 9.610 1.00 91.62 87 GLN A N 1
ATOM 661 C CA . GLN A 1 87 ? -10.895 14.244 8.583 1.00 91.62 87 GLN A CA 1
ATOM 662 C C . GLN A 1 87 ? -11.706 12.946 8.498 1.00 91.62 87 GLN A C 1
ATOM 664 O O . GLN A 1 87 ? -12.925 12.980 8.337 1.00 91.62 87 GLN A O 1
ATOM 669 N N . THR A 1 88 ? -11.041 11.795 8.630 1.00 93.19 88 THR A N 1
ATOM 670 C CA . THR A 1 88 ? -11.716 10.493 8.655 1.00 93.19 88 THR A CA 1
ATOM 671 C C . THR A 1 88 ? -12.619 10.370 9.877 1.00 93.19 88 THR A C 1
ATOM 673 O O . THR A 1 88 ? -13.771 9.987 9.722 1.00 93.19 88 THR A O 1
ATOM 676 N N . ILE A 1 89 ? -12.148 10.754 11.064 1.00 93.69 89 ILE A N 1
ATOM 677 C CA . ILE A 1 89 ? -12.937 10.723 12.305 1.00 93.69 89 ILE A CA 1
ATOM 678 C C . ILE A 1 89 ? -14.166 11.631 12.197 1.00 93.69 89 ILE A C 1
ATOM 680 O O . ILE A 1 89 ? -15.278 11.156 12.398 1.00 93.69 89 ILE A O 1
ATOM 684 N N . GLN A 1 90 ? -13.994 12.890 11.779 1.00 93.19 90 GLN A N 1
ATOM 685 C CA . GLN A 1 90 ? -15.113 13.824 11.570 1.00 93.19 90 GLN A CA 1
ATOM 686 C C . GLN A 1 90 ? -16.151 13.269 10.589 1.00 93.19 90 GLN A C 1
ATOM 688 O O . GLN A 1 90 ? -17.358 13.434 10.767 1.00 93.19 90 GLN A O 1
ATOM 693 N N . ARG A 1 91 ? -15.688 12.595 9.533 1.00 94.75 91 ARG A N 1
ATOM 694 C CA . ARG A 1 91 ? -16.573 11.961 8.562 1.00 94.75 91 ARG A CA 1
ATOM 695 C C . ARG A 1 91 ? -17.338 10.784 9.169 1.00 94.75 91 ARG A C 1
ATOM 697 O O . ARG A 1 91 ? -18.548 10.737 8.985 1.00 94.75 91 ARG A O 1
ATOM 704 N N . LEU A 1 92 ? -16.657 9.885 9.881 1.00 96.00 92 LEU A N 1
ATOM 705 C CA . LEU A 1 92 ? -17.278 8.733 10.543 1.00 96.00 92 LEU A CA 1
ATOM 706 C C . LEU A 1 92 ? -18.299 9.171 11.604 1.00 96.00 92 LEU A C 1
ATOM 708 O O . LEU A 1 92 ? -19.348 8.543 11.730 1.00 96.00 92 LEU A O 1
ATOM 712 N N . GLU A 1 93 ? -18.020 10.255 12.331 1.00 95.75 93 GLU A N 1
ATOM 713 C CA . GLU A 1 93 ? -18.946 10.859 13.297 1.00 95.75 93 GLU A CA 1
ATOM 714 C C . GLU A 1 93 ? -20.197 11.395 12.594 1.00 95.75 93 GLU A C 1
ATOM 716 O O . GLU A 1 93 ? -21.316 11.024 12.938 1.00 95.75 93 GLU A O 1
ATOM 721 N N . ARG A 1 94 ? -20.020 12.199 11.538 1.00 94.75 94 ARG A N 1
ATOM 722 C CA . ARG A 1 94 ? -21.129 12.736 10.732 1.00 94.75 94 ARG A CA 1
ATOM 723 C C . ARG A 1 94 ? -21.979 11.639 10.079 1.00 94.75 94 ARG A C 1
ATOM 725 O O . ARG A 1 94 ? -23.177 11.822 9.897 1.00 94.75 94 ARG A O 1
ATOM 732 N N . GLU A 1 95 ? -21.371 10.514 9.708 1.00 94.94 95 GLU A N 1
ATOM 733 C CA . GLU A 1 95 ? -22.056 9.336 9.151 1.00 94.94 95 GLU A CA 1
ATOM 734 C C . GLU A 1 95 ? -22.747 8.476 10.237 1.00 94.94 95 GLU A C 1
ATOM 736 O O . GLU A 1 95 ? -23.452 7.508 9.918 1.00 94.94 95 GLU A O 1
ATOM 741 N N . GLY A 1 96 ? -22.582 8.842 11.514 1.00 95.69 96 GLY A N 1
ATOM 742 C CA . GLY A 1 96 ? -23.161 8.165 12.671 1.00 95.69 96 GLY A CA 1
ATOM 743 C C . GLY A 1 96 ? -22.535 6.802 12.949 1.00 95.69 96 GLY A C 1
ATOM 744 O O . GLY A 1 96 ? -23.208 5.936 13.494 1.00 95.69 96 GLY A O 1
ATOM 745 N N . LEU A 1 97 ? -21.289 6.574 12.519 1.00 97.25 97 LEU A N 1
ATOM 746 C CA . LEU A 1 97 ? -20.566 5.319 12.753 1.00 97.25 97 LEU A CA 1
ATOM 747 C C . LEU A 1 97 ? -19.820 5.334 14.088 1.00 97.25 97 LEU A C 1
ATOM 749 O O . LEU A 1 97 ? -19.652 4.289 14.714 1.00 97.25 97 LEU A O 1
ATOM 753 N N . ILE A 1 98 ? -19.436 6.518 14.554 1.00 97.38 98 ILE A N 1
ATOM 754 C CA . ILE A 1 98 ? -18.820 6.747 15.862 1.00 97.38 98 ILE A CA 1
ATOM 755 C C . ILE A 1 98 ? -19.525 7.913 16.556 1.00 97.38 98 ILE A C 1
ATOM 757 O O . ILE A 1 98 ? -20.126 8.755 15.890 1.00 97.38 98 ILE A O 1
ATOM 761 N N . THR A 1 99 ? -19.431 7.984 17.879 1.00 96.19 99 THR A N 1
ATOM 762 C CA . THR A 1 99 ? -19.988 9.079 18.682 1.00 96.19 99 THR A CA 1
ATOM 763 C C . THR A 1 99 ? -18.943 9.610 19.662 1.00 96.19 99 THR A C 1
ATOM 765 O O . THR A 1 99 ? -18.156 8.821 20.192 1.00 96.19 99 THR A O 1
ATOM 768 N N . PRO A 1 100 ? -18.895 10.927 19.929 1.00 93.50 100 PRO A N 1
ATOM 769 C CA . PRO A 1 100 ? -18.063 11.459 20.995 1.00 93.50 100 PRO A CA 1
ATOM 770 C C . PRO A 1 100 ? -18.628 11.033 22.355 1.00 93.50 100 PRO A C 1
ATOM 772 O O . PRO A 1 100 ? -19.781 11.312 22.687 1.00 93.50 100 PRO A O 1
ATOM 775 N N . GLN A 1 101 ? -17.796 10.404 23.176 1.00 84.62 101 GLN A N 1
ATOM 776 C CA . GLN A 1 101 ? -18.078 10.191 24.586 1.00 84.62 101 GLN A CA 1
ATOM 777 C C . GLN A 1 101 ? -17.460 11.364 25.356 1.00 84.62 101 GLN A C 1
ATOM 779 O O . GLN A 1 101 ? -16.247 11.591 25.328 1.00 84.62 101 GLN A O 1
ATOM 784 N N . LYS A 1 102 ? -18.297 12.170 26.019 1.00 65.44 102 LYS A N 1
ATOM 785 C CA . LYS A 1 102 ? -17.801 13.252 26.877 1.00 65.44 102 LYS A CA 1
ATOM 786 C C . LYS A 1 102 ? -17.256 12.652 28.167 1.00 65.44 102 LYS A C 1
ATOM 788 O O . LYS A 1 102 ? -18.021 12.201 29.015 1.00 65.44 102 LYS A O 1
ATOM 793 N N . THR A 1 103 ? -15.942 12.677 28.329 1.00 58.16 103 THR A N 1
ATOM 794 C CA . THR A 1 103 ? -15.291 12.336 29.594 1.00 58.16 103 THR A CA 1
ATOM 795 C C . THR A 1 103 ? -15.562 13.451 30.609 1.00 58.16 103 THR A C 1
ATOM 797 O O . THR A 1 103 ? -15.236 14.613 30.359 1.00 58.16 103 THR A O 1
ATOM 800 N N . VAL A 1 104 ? -16.182 13.121 31.747 1.00 47.66 104 VAL A N 1
ATOM 801 C CA . VAL A 1 104 ? -16.341 14.054 32.875 1.00 47.66 104 VAL A CA 1
ATOM 802 C C . VAL A 1 104 ? -14.954 14.350 33.461 1.00 47.66 104 VAL A C 1
ATOM 804 O O . VAL A 1 104 ? -14.133 13.450 33.605 1.00 47.66 104 VAL A O 1
ATOM 807 N N . ARG A 1 105 ? -14.702 15.640 33.707 1.00 52.12 105 ARG A N 1
ATOM 808 C CA . ARG A 1 105 ? -13.424 16.274 34.072 1.00 52.12 105 ARG A CA 1
ATOM 809 C C . ARG A 1 105 ? -12.574 15.518 35.095 1.00 52.12 105 ARG A C 1
ATOM 811 O O . ARG A 1 105 ? -13.081 15.083 36.121 1.00 52.12 105 ARG A O 1
ATOM 818 N N . ASP A 1 106 ? -11.263 15.596 34.877 1.00 45.69 106 ASP A N 1
ATOM 819 C CA . ASP A 1 106 ? -10.279 15.683 35.955 1.00 45.69 106 ASP A CA 1
ATOM 820 C C . ASP A 1 106 ? -9.534 17.022 35.795 1.00 45.69 106 ASP A C 1
ATOM 822 O O . ASP A 1 106 ? -9.132 17.400 34.685 1.00 45.69 106 ASP A O 1
ATOM 826 N N . ASP A 1 107 ? -9.461 17.799 36.873 1.00 52.94 107 ASP A N 1
ATOM 827 C CA . ASP A 1 107 ? -8.994 19.187 36.871 1.00 52.94 107 ASP A CA 1
ATOM 828 C C . ASP A 1 107 ? -7.538 19.293 36.365 1.00 52.94 107 ASP A C 1
ATOM 830 O O . ASP A 1 107 ? -6.650 18.576 36.825 1.00 52.94 107 ASP A O 1
ATOM 834 N N . LYS A 1 108 ? -7.281 20.268 35.471 1.00 53.06 108 LYS A N 1
ATOM 835 C CA . LYS A 1 108 ? -5.966 20.746 34.949 1.00 53.06 108 LYS A CA 1
ATOM 836 C C . LYS A 1 108 ? -5.454 20.241 33.584 1.00 53.06 108 LYS A C 1
ATOM 838 O O . LYS A 1 108 ? -4.305 20.535 33.245 1.00 53.06 108 LYS A O 1
ATOM 843 N N . ARG A 1 109 ? -6.247 19.577 32.731 1.00 53.56 109 ARG A N 1
ATOM 844 C CA . ARG A 1 109 ? -5.856 19.300 31.321 1.00 53.56 109 ARG A CA 1
ATOM 845 C C . ARG A 1 109 ? -6.974 19.642 30.323 1.00 53.56 109 ARG A C 1
ATOM 847 O O . ARG A 1 109 ? -8.138 19.525 30.690 1.00 53.56 109 ARG A O 1
ATOM 854 N N . PRO A 1 110 ? -6.647 20.073 29.083 1.00 54.47 110 PRO A N 1
ATOM 855 C CA . PRO A 1 110 ? -7.658 20.372 28.069 1.00 54.47 110 PRO A CA 1
ATOM 856 C C . PRO A 1 110 ? -8.518 19.135 27.792 1.00 54.47 110 PRO A C 1
ATOM 858 O O . PRO A 1 110 ? -7.996 18.017 27.761 1.00 54.47 110 PRO A O 1
ATOM 861 N N . GLU A 1 111 ? -9.820 19.355 27.606 1.00 54.75 111 GLU A N 1
ATOM 862 C CA . GLU A 1 111 ? -10.817 18.322 27.315 1.00 54.75 111 GLU A CA 1
ATOM 863 C C . GLU A 1 111 ? -10.337 17.432 26.157 1.00 54.75 111 GLU A C 1
ATOM 865 O O . GLU A 1 111 ? -10.011 17.913 25.071 1.00 54.75 111 GLU A O 1
ATOM 870 N N . ARG A 1 112 ? -10.245 16.120 26.398 1.00 69.75 112 ARG A N 1
ATOM 871 C CA . ARG A 1 112 ? -9.886 15.131 25.377 1.00 69.75 112 ARG A CA 1
ATOM 872 C C . ARG A 1 112 ? -11.125 14.323 25.039 1.00 69.75 112 ARG A C 1
ATOM 874 O O . ARG A 1 112 ? -11.458 13.392 25.765 1.00 69.75 112 ARG A O 1
ATOM 881 N N . THR A 1 113 ? -11.785 14.675 23.940 1.00 84.38 113 THR A N 1
ATOM 882 C CA . THR A 1 113 ? -12.900 13.893 23.398 1.00 84.38 113 THR A CA 1
ATOM 883 C C . THR A 1 113 ? -12.398 12.514 22.990 1.00 84.38 113 THR A C 1
ATOM 885 O O . THR A 1 113 ? -11.553 12.391 22.097 1.00 84.38 113 THR A O 1
ATOM 888 N N . VAL A 1 114 ? -12.899 11.478 23.656 1.00 92.12 114 VAL A N 1
ATOM 889 C CA . VAL A 1 114 ? -12.747 10.098 23.193 1.00 92.12 114 VAL A CA 1
ATOM 890 C C . VAL A 1 114 ? -13.952 9.751 22.328 1.00 92.12 114 VAL A C 1
ATOM 892 O O . VAL A 1 114 ? -15.038 10.301 22.510 1.00 92.12 114 VAL A O 1
ATOM 895 N N . TYR A 1 115 ? -13.745 8.886 21.348 1.00 95.38 115 TYR A N 1
ATOM 896 C CA . TYR A 1 115 ? -14.808 8.403 20.477 1.00 95.38 115 TYR A CA 1
ATOM 897 C C . TYR A 1 115 ? -15.117 6.958 20.827 1.00 95.38 115 TYR A C 1
ATOM 899 O O . TYR A 1 115 ? -14.222 6.217 21.226 1.00 95.38 115 TYR A O 1
ATOM 907 N N . GLU A 1 116 ? -16.369 6.571 20.642 1.00 96.62 116 GLU A N 1
ATOM 908 C CA . GLU A 1 116 ? -16.857 5.206 20.788 1.00 96.62 116 GLU A CA 1
ATOM 909 C C . GLU A 1 116 ? -17.535 4.774 19.483 1.00 96.62 116 GLU A C 1
ATOM 911 O O . GLU A 1 116 ? -18.143 5.594 18.786 1.00 96.62 116 GLU A O 1
ATOM 916 N N . ILE A 1 117 ? -17.407 3.497 19.119 1.00 97.81 117 ILE A N 1
ATOM 917 C CA . ILE A 1 117 ? -18.097 2.943 17.952 1.00 97.81 117 ILE A CA 1
ATOM 918 C C . ILE A 1 117 ? -19.584 2.730 18.253 1.00 97.81 117 ILE A C 1
ATOM 920 O O . ILE A 1 117 ? -19.955 2.234 19.313 1.00 97.81 117 ILE A O 1
ATOM 924 N N . THR A 1 118 ? -20.447 3.073 17.301 1.00 97.88 118 THR A N 1
ATOM 925 C CA . THR A 1 118 ? -21.888 2.777 17.380 1.00 97.88 118 THR A CA 1
ATOM 926 C C . THR A 1 118 ? -22.187 1.361 16.879 1.00 97.88 118 THR A C 1
ATOM 928 O O . THR A 1 118 ? -21.366 0.771 16.177 1.00 97.88 118 THR A O 1
ATOM 931 N N . GLU A 1 119 ? -23.387 0.832 17.141 1.00 97.19 119 GLU A N 1
ATOM 932 C CA . GLU A 1 119 ? -23.802 -0.464 16.576 1.00 97.19 119 GLU A CA 1
ATOM 933 C C . GLU A 1 119 ? -23.760 -0.456 15.039 1.00 97.19 119 GLU A C 1
ATOM 935 O O . GLU A 1 119 ? -23.149 -1.322 14.415 1.00 97.19 119 GLU A O 1
ATOM 940 N N . LYS A 1 120 ? -24.263 0.622 14.426 1.00 96.50 120 LYS A N 1
ATOM 941 C CA . LYS A 1 120 ? -24.153 0.862 12.980 1.00 96.50 120 LYS A CA 1
ATOM 942 C C . LYS A 1 120 ? -22.694 0.845 12.503 1.00 96.50 120 LYS A C 1
ATOM 944 O O . LYS A 1 120 ? -22.379 0.274 11.462 1.00 96.50 120 LYS A O 1
ATOM 949 N N . GLY A 1 121 ? -21.789 1.471 13.256 1.00 96.81 121 GLY A N 1
ATOM 950 C CA . GLY A 1 121 ? -20.352 1.457 12.977 1.00 96.81 121 GLY A CA 1
ATOM 951 C C . GLY A 1 121 ? -19.756 0.053 13.002 1.00 96.81 121 GLY A C 1
ATOM 952 O O . GLY A 1 121 ? -18.926 -0.268 12.147 1.00 96.81 121 GLY A O 1
ATOM 953 N N . ARG A 1 122 ? -20.198 -0.793 13.943 1.00 97.31 122 ARG A N 1
ATOM 954 C CA . ARG A 1 122 ? -19.754 -2.188 14.049 1.00 97.31 122 ARG A CA 1
ATOM 955 C C . ARG A 1 122 ? -20.181 -3.003 12.833 1.00 97.31 122 ARG A C 1
ATOM 957 O O . ARG A 1 122 ? -19.336 -3.648 12.213 1.00 97.31 122 ARG A O 1
ATOM 964 N N . GLU A 1 123 ? -21.455 -2.929 12.463 1.00 96.31 123 GLU A N 1
ATOM 965 C CA . GLU A 1 123 ? -22.003 -3.632 11.296 1.00 96.31 123 GLU A CA 1
ATOM 966 C C . GLU A 1 123 ? -21.277 -3.238 10.002 1.00 96.31 123 GLU A C 1
ATOM 968 O O . GLU A 1 123 ? -20.811 -4.106 9.259 1.00 96.31 123 GLU A O 1
ATOM 973 N N . ILE A 1 124 ? -21.101 -1.931 9.778 1.00 95.31 124 ILE A N 1
ATOM 974 C CA . ILE A 1 124 ? -20.435 -1.386 8.588 1.00 95.31 124 ILE A CA 1
ATOM 975 C C . ILE A 1 124 ? -18.967 -1.813 8.513 1.00 95.31 124 ILE A C 1
ATOM 977 O O . ILE A 1 124 ? -18.488 -2.179 7.441 1.00 95.31 124 ILE A O 1
ATOM 981 N N . ALA A 1 125 ? -18.235 -1.816 9.628 1.00 95.69 125 ALA A N 1
ATOM 982 C CA . ALA A 1 125 ? -16.843 -2.261 9.633 1.00 95.69 125 ALA A CA 1
ATOM 983 C C . ALA A 1 125 ? -16.707 -3.743 9.242 1.00 95.69 125 ALA A C 1
ATOM 985 O O . ALA A 1 125 ? -15.816 -4.100 8.467 1.00 95.69 125 ALA A O 1
ATOM 986 N N . LEU A 1 126 ? -17.605 -4.604 9.736 1.00 96.12 126 LEU A N 1
ATOM 987 C CA . LEU A 1 126 ? -17.623 -6.025 9.381 1.00 96.12 126 LEU A CA 1
ATOM 988 C C . LEU A 1 126 ? -18.023 -6.245 7.919 1.00 96.12 126 LEU A C 1
ATOM 990 O O . LEU A 1 126 ? -17.448 -7.100 7.246 1.00 96.12 126 LEU A O 1
ATOM 994 N N . GLU A 1 127 ? -18.981 -5.477 7.404 1.00 93.88 127 GLU A N 1
ATOM 995 C CA . GLU A 1 127 ? -19.342 -5.505 5.987 1.00 93.88 127 GLU A CA 1
ATOM 996 C C . GLU A 1 127 ? -18.170 -5.064 5.103 1.00 93.88 127 GLU A C 1
ATOM 998 O O . GLU A 1 127 ? -17.817 -5.764 4.153 1.00 93.88 127 GLU A O 1
ATOM 1003 N N . TRP A 1 128 ? -17.513 -3.951 5.443 1.00 94.44 128 TRP A N 1
ATOM 1004 C CA . TRP A 1 128 ? -16.325 -3.485 4.733 1.00 94.44 128 TRP A CA 1
ATOM 1005 C C . TRP A 1 128 ? -15.231 -4.541 4.720 1.00 94.44 128 TRP A C 1
ATOM 1007 O O . TRP A 1 128 ? -14.657 -4.779 3.661 1.00 94.44 128 TRP A O 1
ATOM 1017 N N . MET A 1 129 ? -14.978 -5.198 5.855 1.00 94.44 129 MET A N 1
ATOM 1018 C CA . MET A 1 129 ? -14.005 -6.284 5.943 1.00 94.44 129 MET A CA 1
ATOM 1019 C C . MET A 1 129 ? -14.349 -7.415 4.968 1.00 94.44 129 MET A C 1
ATOM 1021 O O . MET A 1 129 ? -13.518 -7.786 4.142 1.00 94.44 129 MET A O 1
ATOM 1025 N N . ARG A 1 130 ? -15.593 -7.913 4.994 1.00 94.38 130 ARG A N 1
ATOM 1026 C CA . ARG A 1 130 ? -16.052 -8.962 4.066 1.00 94.38 130 ARG A CA 1
ATOM 1027 C C . ARG A 1 130 ? -15.880 -8.529 2.612 1.00 94.38 130 ARG A C 1
ATOM 1029 O O . ARG A 1 130 ? -15.295 -9.265 1.829 1.00 94.38 130 ARG A O 1
ATOM 1036 N N . ALA A 1 131 ? -16.320 -7.320 2.276 1.00 91.25 131 ALA A N 1
ATOM 1037 C CA . ALA A 1 131 ? -16.282 -6.799 0.916 1.00 91.25 131 ALA A CA 1
ATOM 1038 C C . ALA A 1 131 ? -14.870 -6.458 0.414 1.00 91.25 131 ALA A C 1
ATOM 1040 O O . ALA A 1 131 ? -14.673 -6.380 -0.795 1.00 91.25 131 ALA A O 1
ATOM 1041 N N . ILE A 1 132 ? -13.907 -6.159 1.291 1.00 90.25 132 ILE A N 1
ATOM 1042 C CA . ILE A 1 132 ? -12.498 -5.962 0.907 1.00 90.25 132 ILE A CA 1
ATOM 1043 C C . ILE A 1 132 ? -11.850 -7.320 0.633 1.00 90.25 132 ILE A C 1
ATOM 1045 O O . ILE A 1 132 ? -11.145 -7.463 -0.359 1.00 90.25 132 ILE A O 1
ATOM 1049 N N . LEU A 1 133 ? -12.136 -8.324 1.466 1.00 92.06 133 LEU A N 1
ATOM 1050 C CA . LEU A 1 133 ? -11.574 -9.666 1.319 1.00 92.06 133 LEU A CA 1
ATOM 1051 C C . LEU A 1 133 ? -12.167 -10.443 0.134 1.00 92.06 133 LEU A C 1
ATOM 1053 O O . LEU A 1 133 ? -11.461 -11.223 -0.496 1.00 92.06 133 LEU A O 1
ATOM 1057 N N . SER A 1 134 ? -13.454 -10.259 -0.173 1.00 93.50 134 SER A N 1
ATOM 1058 C CA . SER A 1 134 ? -14.148 -11.044 -1.204 1.00 93.50 134 SER A CA 1
ATOM 1059 C C . SER A 1 134 ? -14.085 -10.448 -2.607 1.00 93.50 134 SER A C 1
ATOM 1061 O O . SER A 1 134 ? -14.397 -11.142 -3.573 1.00 93.50 134 SER A O 1
ATOM 1063 N N . THR A 1 135 ? -13.772 -9.155 -2.734 1.00 88.44 135 THR A N 1
ATOM 1064 C CA . THR A 1 135 ? -13.996 -8.413 -3.980 1.00 88.44 135 THR A CA 1
ATOM 1065 C C . THR A 1 135 ? -12.726 -7.734 -4.453 1.00 88.44 135 THR A C 1
ATOM 1067 O O . THR A 1 135 ? -12.258 -6.764 -3.852 1.00 88.44 135 THR A O 1
ATOM 1070 N N . LEU A 1 136 ? -12.233 -8.174 -5.611 1.00 84.56 136 LEU A N 1
ATOM 1071 C CA . LEU A 1 136 ? -11.141 -7.503 -6.300 1.00 84.56 136 LEU A CA 1
ATOM 1072 C C . LEU A 1 136 ? -11.593 -6.105 -6.738 1.00 84.56 136 LEU A C 1
ATOM 1074 O O . LEU A 1 136 ? -12.477 -5.948 -7.582 1.00 84.56 136 LEU A O 1
ATOM 1078 N N . THR A 1 137 ? -10.989 -5.082 -6.144 1.00 81.44 137 THR A N 1
ATOM 1079 C CA . THR A 1 137 ? -11.256 -3.688 -6.502 1.00 81.44 137 THR A CA 1
ATOM 1080 C C . THR A 1 137 ? -10.212 -3.219 -7.507 1.00 81.44 137 THR A C 1
ATOM 1082 O O . THR A 1 137 ? -9.043 -3.574 -7.401 1.00 81.44 137 THR A O 1
ATOM 1085 N N . ARG A 1 138 ? -10.625 -2.411 -8.492 1.00 80.06 138 ARG A N 1
ATOM 1086 C CA . ARG A 1 138 ? -9.673 -1.742 -9.383 1.00 80.06 138 ARG A CA 1
ATOM 1087 C C . ARG A 1 138 ? -8.938 -0.666 -8.599 1.00 80.06 138 ARG A C 1
ATOM 1089 O O . ARG A 1 138 ? -9.516 0.367 -8.264 1.00 80.06 138 ARG A O 1
ATOM 1096 N N . GLU A 1 139 ? -7.680 -0.938 -8.308 1.00 82.88 139 GLU A N 1
ATOM 1097 C CA . GLU A 1 139 ? -6.741 0.054 -7.812 1.00 82.88 139 GLU A CA 1
ATOM 1098 C C . GLU A 1 139 ? -6.097 0.774 -8.999 1.00 82.88 139 GLU A C 1
ATOM 1100 O O . GLU A 1 139 ? -5.998 0.222 -10.096 1.00 82.88 139 GLU A O 1
ATOM 1105 N N . TYR A 1 140 ? -5.644 2.007 -8.777 1.00 86.81 140 TYR A N 1
ATOM 1106 C CA . TYR A 1 140 ? -4.946 2.803 -9.788 1.00 86.81 140 TYR A CA 1
ATOM 1107 C C . TYR A 1 140 ? -3.553 3.198 -9.274 1.00 86.81 140 TYR A C 1
ATOM 1109 O O . TYR A 1 140 ? -3.345 4.366 -8.941 1.00 86.81 140 TYR A O 1
ATOM 1117 N N . PRO A 1 141 ? -2.608 2.246 -9.129 1.00 90.06 141 PRO A N 1
ATOM 1118 C CA . PRO A 1 141 ? -1.264 2.562 -8.660 1.00 90.06 141 PRO A CA 1
ATOM 1119 C C . PRO A 1 141 ? -0.481 3.354 -9.717 1.00 90.06 141 PRO A C 1
ATOM 1121 O O . PRO A 1 141 ? -0.665 3.160 -10.921 1.00 90.06 141 PRO A O 1
ATOM 1124 N N . GLU A 1 142 ? 0.433 4.221 -9.274 1.00 93.94 142 GLU A N 1
ATOM 1125 C CA . GLU A 1 142 ? 1.208 5.098 -10.167 1.00 93.94 142 GLU A CA 1
ATOM 1126 C C . GLU A 1 142 ? 2.148 4.323 -11.097 1.00 93.94 142 GLU A C 1
ATOM 1128 O O . GLU A 1 142 ? 2.326 4.706 -12.249 1.00 93.94 142 GLU A O 1
ATOM 1133 N N . PHE A 1 143 ? 2.732 3.215 -10.630 1.00 94.69 143 PHE A N 1
ATOM 1134 C CA . PHE A 1 143 ? 3.727 2.476 -11.409 1.00 94.69 143 PHE A CA 1
ATOM 1135 C C . PHE A 1 143 ? 3.148 1.839 -12.690 1.00 94.69 143 PHE A C 1
ATOM 1137 O O . PHE A 1 143 ? 3.652 2.160 -13.765 1.00 94.69 143 PHE A O 1
ATOM 1144 N N . PRO A 1 144 ? 2.060 1.038 -12.660 1.00 93.38 144 PRO A N 1
ATOM 1145 C CA . PRO A 1 144 ? 1.407 0.561 -13.884 1.00 93.38 144 PRO A CA 1
ATOM 1146 C C . PRO A 1 144 ? 0.929 1.691 -14.809 1.00 93.38 144 PRO A C 1
ATOM 1148 O O . PRO A 1 144 ? 0.994 1.557 -16.033 1.00 93.38 144 PRO A O 1
ATOM 1151 N N . ALA A 1 145 ? 0.485 2.819 -14.241 1.00 94.50 145 ALA A N 1
ATOM 1152 C CA . ALA A 1 145 ? 0.135 3.994 -15.032 1.00 94.50 145 ALA A CA 1
ATOM 1153 C C . ALA A 1 145 ? 1.369 4.547 -15.766 1.00 94.50 145 ALA A C 1
ATOM 1155 O O . ALA A 1 145 ? 1.313 4.728 -16.978 1.00 94.50 145 ALA A O 1
ATOM 1156 N N . ALA A 1 146 ? 2.506 4.718 -15.085 1.00 95.75 146 ALA A N 1
ATOM 1157 C CA . ALA A 1 146 ? 3.765 5.142 -15.699 1.00 95.75 146 ALA A CA 1
ATOM 1158 C C . ALA A 1 146 ? 4.253 4.164 -16.782 1.00 95.75 146 ALA A C 1
ATOM 1160 O O . ALA A 1 146 ? 4.706 4.602 -17.839 1.00 95.75 146 ALA A O 1
ATOM 1161 N N . MET A 1 147 ? 4.081 2.850 -16.582 1.00 94.81 147 MET A N 1
ATOM 1162 C CA . MET A 1 147 ? 4.400 1.836 -17.600 1.00 94.81 147 MET A CA 1
ATOM 1163 C C . MET A 1 147 ? 3.569 1.995 -18.885 1.00 94.81 147 MET A C 1
ATOM 1165 O O . MET A 1 147 ? 4.019 1.614 -19.962 1.00 94.81 147 MET A O 1
ATOM 1169 N N . SER A 1 148 ? 2.382 2.601 -18.805 1.00 93.38 148 SER A N 1
ATOM 1170 C CA . SER A 1 148 ? 1.559 2.897 -19.988 1.00 93.38 148 SER A CA 1
ATOM 1171 C C . SER A 1 148 ? 2.103 4.072 -20.812 1.00 93.38 148 SER A C 1
ATOM 1173 O O . SER A 1 148 ? 1.693 4.266 -21.954 1.00 93.38 148 SER A O 1
ATOM 1175 N N . PHE A 1 149 ? 3.044 4.841 -20.255 1.00 94.88 149 PHE A N 1
ATOM 1176 C CA . PHE A 1 149 ? 3.619 6.042 -20.863 1.00 94.88 149 PHE A CA 1
ATOM 1177 C C . PHE A 1 149 ? 5.155 6.001 -20.933 1.00 94.88 149 PHE A C 1
ATOM 1179 O O . PHE A 1 149 ? 5.789 7.048 -21.058 1.00 94.88 149 PHE A O 1
ATOM 1186 N N . LEU A 1 150 ? 5.765 4.806 -20.912 1.00 95.06 150 LEU A N 1
ATOM 1187 C CA . LEU A 1 150 ? 7.220 4.634 -21.073 1.00 95.06 150 LEU A CA 1
ATOM 1188 C C . LEU A 1 150 ? 7.836 5.415 -22.241 1.00 95.06 150 LEU A C 1
ATOM 1190 O O . LEU A 1 150 ? 8.939 5.929 -22.055 1.00 95.06 150 LEU A O 1
ATOM 1194 N N . PRO A 1 151 ? 7.171 5.552 -23.410 1.00 95.38 151 PRO A N 1
ATOM 1195 C CA . PRO A 1 151 ? 7.752 6.263 -24.542 1.00 95.38 151 PRO A CA 1
ATOM 1196 C C . PRO A 1 151 ? 8.057 7.749 -24.313 1.00 95.38 151 PRO A C 1
ATOM 1198 O O . PRO A 1 151 ? 8.698 8.361 -25.162 1.00 95.38 151 PRO A O 1
ATOM 1201 N N . LEU A 1 152 ? 7.631 8.330 -23.184 1.00 94.75 152 LEU A N 1
ATOM 1202 C CA . LEU A 1 152 ? 8.075 9.659 -22.752 1.00 94.75 152 LEU A CA 1
ATOM 1203 C C . LEU A 1 152 ? 9.580 9.715 -22.441 1.00 94.75 152 LEU A C 1
ATOM 1205 O O . LEU A 1 152 ? 10.153 10.801 -22.428 1.00 94.75 152 LEU A O 1
ATOM 1209 N N . LEU A 1 153 ? 10.215 8.566 -22.195 1.00 96.88 153 LEU A N 1
ATOM 1210 C CA . LEU A 1 153 ? 11.645 8.430 -21.941 1.00 96.88 153 LEU A CA 1
ATOM 1211 C C . LEU A 1 153 ? 12.313 7.580 -23.032 1.00 96.88 153 LEU A C 1
ATOM 1213 O O . LEU A 1 153 ? 11.676 6.787 -23.732 1.00 96.88 153 LEU A O 1
ATOM 1217 N N . ALA A 1 154 ? 13.633 7.719 -23.162 1.00 96.50 154 ALA A N 1
ATOM 1218 C CA . ALA A 1 154 ? 14.422 6.835 -24.016 1.00 96.50 154 ALA A CA 1
ATOM 1219 C C . ALA A 1 154 ? 14.480 5.412 -23.417 1.00 96.50 154 ALA A C 1
ATOM 1221 O O . ALA A 1 154 ? 14.557 5.283 -22.191 1.00 96.50 154 ALA A O 1
ATOM 1222 N N . PRO A 1 155 ? 14.545 4.338 -24.232 1.00 97.62 155 PRO A N 1
ATOM 1223 C CA . PRO A 1 155 ? 14.612 2.962 -23.721 1.00 97.62 155 PRO A CA 1
ATOM 1224 C C . PRO A 1 155 ? 15.743 2.720 -22.705 1.00 97.62 155 PRO A C 1
ATOM 1226 O O . PRO A 1 155 ? 15.567 1.987 -21.732 1.00 97.62 155 PRO A O 1
ATOM 1229 N N . SER A 1 156 ? 16.903 3.360 -22.898 1.00 97.12 156 SER A N 1
ATOM 1230 C CA . SER A 1 156 ? 18.056 3.265 -21.990 1.00 97.12 156 SER A CA 1
ATOM 1231 C C . SER A 1 156 ? 17.826 3.948 -20.641 1.00 97.12 156 SER A C 1
ATOM 1233 O O . SER A 1 156 ? 18.331 3.466 -19.623 1.00 97.12 156 SER A O 1
ATOM 1235 N N . ASP A 1 157 ? 17.072 5.047 -20.625 1.00 98.06 157 ASP A N 1
ATOM 1236 C CA . ASP A 1 157 ? 16.681 5.733 -19.397 1.00 98.06 157 ASP A CA 1
ATOM 1237 C C . ASP A 1 157 ? 15.655 4.888 -18.639 1.00 98.06 157 ASP A C 1
ATOM 1239 O O . ASP A 1 157 ? 15.886 4.554 -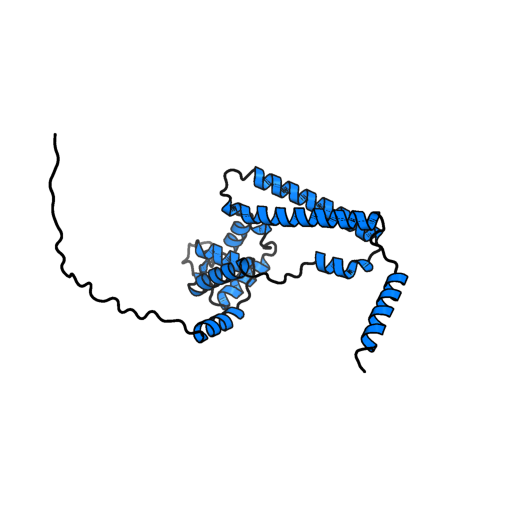17.480 1.00 98.06 157 ASP A O 1
ATOM 1243 N N . VAL A 1 158 ? 14.616 4.388 -19.326 1.00 98.25 158 VAL A N 1
ATOM 1244 C CA . VAL A 1 158 ? 13.641 3.452 -18.733 1.00 98.25 158 VAL A CA 1
ATOM 1245 C C . VAL A 1 158 ? 14.339 2.259 -18.078 1.00 98.25 158 VAL A C 1
ATOM 1247 O O . VAL A 1 158 ? 14.058 1.954 -16.920 1.00 98.25 158 VAL A O 1
ATOM 1250 N N . ALA A 1 159 ? 15.281 1.614 -18.773 1.00 98.44 159 ALA A N 1
ATOM 1251 C CA . ALA A 1 159 ? 16.041 0.497 -18.211 1.00 98.44 159 ALA A CA 1
ATOM 1252 C C . ALA A 1 159 ? 16.789 0.893 -16.927 1.00 98.44 159 ALA A C 1
ATOM 1254 O O . ALA A 1 159 ? 16.759 0.162 -15.940 1.00 98.44 159 ALA A O 1
ATOM 1255 N N . SER A 1 160 ? 17.412 2.073 -16.915 1.00 98.50 160 SER A N 1
ATOM 1256 C CA . SER A 1 160 ? 18.169 2.568 -15.761 1.00 98.50 160 SER A CA 1
ATOM 1257 C C . SER A 1 160 ? 17.256 2.902 -14.571 1.00 98.50 160 SER A C 1
ATOM 1259 O O . SER A 1 160 ? 17.590 2.571 -13.434 1.00 98.50 160 SER A O 1
ATOM 1261 N N . GLN A 1 161 ? 16.073 3.482 -14.806 1.00 98.56 161 GLN A N 1
ATOM 1262 C CA . GLN A 1 161 ? 15.094 3.739 -13.740 1.00 98.56 161 GLN A CA 1
ATOM 1263 C C . GLN A 1 161 ? 14.503 2.441 -13.172 1.00 98.56 161 GLN A C 1
ATOM 1265 O O . GLN A 1 161 ? 14.320 2.312 -11.959 1.00 98.56 161 GLN A O 1
ATOM 1270 N N . LEU A 1 162 ? 14.237 1.453 -14.029 1.00 98.50 162 LEU A N 1
ATOM 1271 C CA . LEU A 1 162 ? 13.754 0.141 -13.599 1.00 98.50 162 LEU A CA 1
ATOM 1272 C C . LEU A 1 162 ? 14.811 -0.632 -12.794 1.00 98.50 162 LEU A C 1
ATOM 1274 O O . LEU A 1 162 ? 14.458 -1.294 -11.823 1.00 98.50 162 LEU A O 1
ATOM 1278 N N . GLU A 1 163 ? 16.101 -0.489 -13.106 1.00 98.75 163 GLU A N 1
ATOM 1279 C CA . GLU A 1 163 ? 17.194 -1.037 -12.286 1.00 98.75 163 GLU A CA 1
ATOM 1280 C C . GLU A 1 163 ? 17.262 -0.393 -10.893 1.00 98.75 163 GLU A C 1
ATOM 1282 O O . GLU A 1 163 ? 17.483 -1.085 -9.896 1.00 98.75 163 GLU A O 1
ATOM 1287 N N . LEU A 1 164 ? 17.052 0.925 -10.792 1.00 98.62 164 LEU A N 1
ATOM 1288 C CA . LEU A 1 164 ? 16.958 1.605 -9.495 1.00 98.62 164 LEU A CA 1
ATOM 1289 C C . LEU A 1 164 ? 15.756 1.101 -8.693 1.00 98.62 164 LEU A C 1
ATOM 1291 O O . LEU A 1 164 ? 15.881 0.827 -7.497 1.00 98.62 164 LEU A O 1
ATOM 1295 N N . ARG A 1 165 ? 14.609 0.921 -9.356 1.00 98.38 165 ARG A N 1
ATOM 1296 C CA . ARG A 1 165 ? 13.414 0.339 -8.743 1.00 98.38 165 ARG A CA 1
ATOM 1297 C C . ARG A 1 165 ? 13.669 -1.085 -8.248 1.00 98.38 165 ARG A C 1
ATOM 1299 O O . ARG A 1 165 ? 13.321 -1.380 -7.110 1.00 98.38 165 ARG A O 1
ATOM 1306 N N . ALA A 1 166 ? 14.306 -1.940 -9.049 1.00 98.69 166 ALA A N 1
ATOM 1307 C CA . ALA A 1 166 ? 14.645 -3.309 -8.660 1.00 98.69 166 ALA A CA 1
ATOM 1308 C C . ALA A 1 166 ? 15.483 -3.338 -7.372 1.00 98.69 166 ALA A C 1
ATOM 1310 O O . ALA A 1 166 ? 15.123 -4.026 -6.420 1.00 98.69 166 ALA A O 1
ATOM 1311 N N . LYS A 1 167 ? 16.524 -2.499 -7.282 1.00 98.69 167 LYS A N 1
ATOM 1312 C CA . LYS A 1 167 ? 17.353 -2.368 -6.069 1.00 98.69 167 LYS A CA 1
ATOM 1313 C C . LYS A 1 167 ? 16.555 -1.915 -4.844 1.00 98.69 167 LYS A C 1
ATOM 1315 O O . LYS A 1 167 ? 16.808 -2.390 -3.736 1.00 98.69 167 LYS A O 1
ATOM 1320 N N . ALA A 1 168 ? 15.604 -0.998 -5.025 1.00 98.44 168 ALA A N 1
ATOM 1321 C CA . ALA A 1 168 ? 14.728 -0.559 -3.941 1.00 98.44 168 ALA A CA 1
ATOM 1322 C C . ALA A 1 168 ? 13.824 -1.705 -3.455 1.00 98.44 168 ALA A C 1
ATOM 1324 O O . ALA A 1 168 ? 13.737 -1.940 -2.252 1.00 98.44 168 ALA A O 1
ATOM 1325 N N . ILE A 1 169 ? 13.226 -2.466 -4.380 1.00 98.44 169 ILE A N 1
ATOM 1326 C CA . ILE A 1 169 ? 12.392 -3.632 -4.053 1.00 98.44 169 ILE A CA 1
ATOM 1327 C C . ILE A 1 169 ? 13.217 -4.722 -3.351 1.00 98.44 169 ILE A C 1
ATOM 1329 O O . ILE A 1 169 ? 12.758 -5.302 -2.374 1.00 98.44 169 ILE A O 1
ATOM 1333 N N . GLU A 1 170 ? 14.451 -4.980 -3.787 1.00 98.62 170 GLU A N 1
ATOM 1334 C CA . GLU A 1 170 ? 15.359 -5.918 -3.110 1.00 98.62 170 GLU A CA 1
ATOM 1335 C C . GLU A 1 170 ? 15.667 -5.501 -1.669 1.00 98.62 170 GLU A C 1
ATOM 1337 O O . GLU A 1 170 ? 15.740 -6.346 -0.778 1.00 98.62 170 GLU A O 1
ATOM 1342 N N . SER A 1 171 ? 15.871 -4.202 -1.432 1.00 98.31 171 SER A N 1
ATOM 1343 C CA . SER A 1 171 ? 16.078 -3.679 -0.080 1.00 98.31 171 SER A CA 1
ATOM 1344 C C . SER A 1 171 ? 14.844 -3.864 0.793 1.00 98.31 171 SER A C 1
ATOM 1346 O O . SER A 1 171 ? 14.975 -4.214 1.963 1.00 98.31 171 SER A O 1
ATOM 1348 N N . GLU A 1 172 ? 13.664 -3.666 0.217 1.00 97.31 172 GLU A N 1
ATOM 1349 C CA . GLU A 1 172 ? 12.398 -3.835 0.918 1.00 97.31 172 GLU A CA 1
ATOM 1350 C C . GLU A 1 172 ? 12.117 -5.303 1.255 1.00 97.31 172 GLU A C 1
ATOM 1352 O O . GLU A 1 172 ? 11.741 -5.623 2.379 1.00 97.31 172 GLU A O 1
ATOM 1357 N N . LEU A 1 173 ? 12.398 -6.219 0.325 1.00 98.31 173 LEU A N 1
ATOM 1358 C CA . LEU A 1 173 ? 12.303 -7.658 0.573 1.00 98.31 173 LEU A CA 1
ATOM 1359 C C . LEU A 1 173 ? 13.213 -8.101 1.721 1.00 98.31 173 LEU A C 1
ATOM 1361 O O . LEU A 1 173 ? 12.753 -8.836 2.590 1.00 98.31 173 LEU A O 1
ATOM 1365 N N . ARG A 1 174 ? 14.465 -7.618 1.767 1.00 98.25 174 ARG A N 1
ATOM 1366 C CA . ARG A 1 174 ? 15.380 -7.910 2.885 1.00 98.25 174 ARG A CA 1
ATOM 1367 C C . ARG A 1 174 ? 14.816 -7.432 4.221 1.00 98.25 174 ARG A C 1
ATOM 1369 O O . ARG A 1 174 ? 14.822 -8.193 5.179 1.00 98.25 174 ARG A O 1
ATOM 1376 N N . ARG A 1 175 ? 14.277 -6.211 4.268 1.00 95.69 175 ARG A N 1
ATOM 1377 C CA . ARG A 1 175 ? 13.653 -5.656 5.477 1.00 95.69 175 ARG A CA 1
ATOM 1378 C C . ARG A 1 175 ? 12.467 -6.505 5.944 1.00 95.69 175 ARG A C 1
ATOM 1380 O O . ARG A 1 175 ? 12.357 -6.802 7.130 1.00 95.69 175 ARG A O 1
ATOM 1387 N N . ILE A 1 176 ? 11.585 -6.908 5.027 1.00 94.94 176 ILE A N 1
ATOM 1388 C CA . ILE A 1 176 ? 10.429 -7.757 5.356 1.00 94.94 176 ILE A CA 1
ATOM 1389 C C . ILE A 1 176 ? 10.891 -9.136 5.847 1.00 94.94 176 ILE A C 1
ATOM 1391 O O . ILE A 1 176 ? 10.347 -9.647 6.825 1.00 94.94 176 ILE A O 1
ATOM 1395 N N . ASP A 1 177 ? 11.900 -9.725 5.201 1.00 96.12 177 ASP A N 1
ATOM 1396 C CA . ASP A 1 177 ? 12.479 -11.009 5.608 1.00 96.12 177 ASP A CA 1
ATOM 1397 C C . ASP A 1 177 ? 13.063 -10.946 7.030 1.00 96.12 177 ASP A C 1
ATOM 1399 O O . ASP A 1 177 ? 12.800 -11.842 7.833 1.00 96.12 177 ASP A O 1
ATOM 1403 N N . GLU A 1 178 ? 13.779 -9.871 7.371 1.00 94.94 178 GLU A N 1
ATOM 1404 C CA . GLU A 1 178 ? 14.306 -9.627 8.722 1.00 94.94 178 GLU A CA 1
ATOM 1405 C C . GLU A 1 178 ? 13.176 -9.528 9.761 1.00 94.94 178 GLU A C 1
ATOM 1407 O O . GLU A 1 178 ? 13.203 -10.231 10.773 1.00 94.94 178 GLU A O 1
ATOM 1412 N N . VAL A 1 179 ? 12.127 -8.743 9.484 1.00 90.62 179 VAL A N 1
ATOM 1413 C CA . VAL A 1 179 ? 10.963 -8.605 10.382 1.00 90.62 179 VAL A CA 1
ATOM 1414 C C . VAL A 1 179 ? 10.267 -9.949 10.610 1.00 90.62 179 VAL A C 1
ATOM 1416 O O . VAL A 1 179 ? 9.951 -10.306 11.747 1.00 90.62 179 VAL A O 1
ATOM 1419 N N . LEU A 1 180 ? 10.035 -10.721 9.545 1.00 92.19 180 LEU A N 1
ATOM 1420 C CA . LEU A 1 180 ? 9.409 -12.042 9.646 1.00 92.19 180 LEU A CA 1
ATOM 1421 C C . LEU A 1 180 ? 10.289 -13.031 10.424 1.00 92.19 180 LEU A C 1
ATOM 1423 O O . LEU A 1 180 ? 9.766 -13.863 11.168 1.00 92.19 180 LEU A O 1
ATOM 1427 N N . GLN A 1 181 ? 11.613 -12.931 10.291 1.00 93.38 181 GLN A N 1
ATOM 1428 C CA . GLN A 1 181 ? 12.561 -13.762 11.028 1.00 93.38 181 GLN A CA 1
ATOM 1429 C C . GLN A 1 181 ? 12.610 -13.413 12.524 1.00 93.38 181 GLN A C 1
ATOM 1431 O O . GLN A 1 181 ? 12.758 -14.317 13.350 1.00 93.38 181 GLN A O 1
ATOM 1436 N N . GLU A 1 182 ? 12.480 -12.140 12.892 1.00 92.31 182 GLU A N 1
ATOM 1437 C CA . GLU A 1 182 ? 12.456 -11.692 14.292 1.00 92.31 182 GLU A CA 1
ATOM 1438 C C . GLU A 1 182 ? 11.118 -11.997 14.986 1.00 92.31 182 GLU A C 1
ATOM 1440 O O . GLU A 1 182 ? 11.074 -12.248 16.192 1.00 92.31 182 GLU A O 1
ATOM 1445 N N . ALA A 1 183 ? 10.022 -12.058 14.228 1.00 89.69 183 ALA A N 1
ATOM 1446 C CA . ALA A 1 183 ? 8.668 -12.250 14.742 1.00 89.69 183 ALA A CA 1
ATOM 1447 C C . ALA A 1 183 ? 8.268 -13.722 15.000 1.00 89.69 183 ALA A C 1
ATOM 1449 O O . ALA A 1 183 ? 7.080 -14.037 15.040 1.00 89.69 183 ALA A O 1
ATOM 1450 N N . GLN A 1 184 ? 9.220 -14.637 15.226 1.00 84.81 184 GLN A N 1
ATOM 1451 C CA . GLN A 1 184 ? 8.953 -16.083 15.395 1.00 84.81 184 GLN A CA 1
ATOM 1452 C C . GLN A 1 184 ? 7.976 -16.432 16.530 1.00 84.81 184 GLN A C 1
ATOM 1454 O O . GLN A 1 184 ? 7.331 -17.479 16.497 1.00 84.81 184 GLN A O 1
ATOM 1459 N N . THR A 1 185 ? 7.870 -15.578 17.549 1.00 90.06 185 THR A N 1
ATOM 1460 C CA . THR A 1 185 ? 6.961 -15.765 18.692 1.00 90.06 185 THR A CA 1
ATOM 1461 C C . THR A 1 185 ? 5.584 -15.136 18.476 1.00 90.06 185 THR A C 1
ATOM 1463 O O . THR A 1 185 ? 4.673 -15.360 19.275 1.00 90.06 185 THR A O 1
ATOM 1466 N N . VAL A 1 186 ? 5.408 -14.360 17.403 1.00 90.06 186 VAL A N 1
ATOM 1467 C CA . VAL A 1 186 ? 4.149 -13.702 17.056 1.00 90.06 186 VAL A CA 1
ATOM 1468 C C . VAL A 1 186 ? 3.262 -14.690 16.289 1.00 90.06 186 VAL A C 1
ATOM 1470 O O . VAL A 1 186 ? 3.714 -15.302 15.321 1.00 90.06 186 VAL A O 1
ATOM 1473 N N . PRO A 1 187 ? 1.981 -14.863 16.667 1.00 93.25 187 PRO A N 1
ATOM 1474 C CA . PRO A 1 187 ? 1.067 -15.701 15.903 1.00 93.25 187 PRO A CA 1
ATOM 1475 C C . PRO A 1 187 ? 0.955 -15.240 14.446 1.00 93.25 187 PRO A C 1
ATOM 1477 O O . PRO A 1 187 ? 0.693 -14.066 14.184 1.00 93.25 187 PRO A O 1
ATOM 1480 N N . ARG A 1 188 ? 1.054 -16.187 13.504 1.00 93.19 188 ARG A N 1
ATOM 1481 C CA . ARG A 1 188 ? 1.035 -15.939 12.050 1.00 93.19 188 ARG A CA 1
ATOM 1482 C C . ARG A 1 188 ? -0.101 -15.029 11.574 1.00 93.19 188 ARG A C 1
ATOM 1484 O O . ARG A 1 188 ? 0.083 -14.275 10.629 1.00 93.19 188 ARG A O 1
ATOM 1491 N N . LEU A 1 189 ? -1.261 -15.069 12.237 1.00 91.81 189 LEU A N 1
ATOM 1492 C CA . LEU A 1 189 ? -2.400 -14.193 11.938 1.00 91.81 189 LEU A CA 1
ATOM 1493 C C . LEU A 1 189 ? -2.007 -12.706 11.861 1.00 91.81 189 LEU A C 1
ATOM 1495 O O . LEU A 1 189 ? -2.547 -11.986 11.030 1.00 91.81 189 LEU A O 1
ATOM 1499 N N . PHE A 1 190 ? -1.068 -12.260 12.699 1.00 88.56 190 PHE A N 1
ATOM 1500 C CA . PHE A 1 190 ? -0.599 -10.872 12.748 1.00 88.56 190 PHE A CA 1
ATOM 1501 C C . PHE A 1 190 ? 0.561 -10.574 11.787 1.00 88.56 190 PHE A C 1
ATOM 1503 O O . PHE A 1 190 ? 1.097 -9.473 11.820 1.00 88.56 190 PHE A O 1
ATOM 1510 N N . LEU A 1 191 ? 0.969 -11.554 10.975 1.00 90.62 191 LEU A N 1
ATOM 1511 C CA . LEU A 1 191 ? 2.061 -11.450 10.004 1.00 90.62 191 LEU A CA 1
ATOM 1512 C C . LEU A 1 191 ? 1.565 -11.562 8.553 1.00 90.62 191 LEU A C 1
ATOM 1514 O O . LEU A 1 191 ? 2.346 -11.365 7.622 1.00 90.62 191 LEU A O 1
ATOM 1518 N N . LEU A 1 192 ? 0.279 -11.870 8.338 1.00 93.44 192 LEU A N 1
ATOM 1519 C CA . LEU A 1 192 ? -0.286 -12.124 7.008 1.00 93.44 192 LEU A CA 1
ATOM 1520 C C . LEU A 1 192 ? -0.135 -10.931 6.060 1.00 93.44 192 LEU A C 1
ATOM 1522 O O . LEU A 1 192 ? 0.083 -11.124 4.866 1.00 93.44 192 LEU A O 1
ATOM 1526 N N . GLU A 1 193 ? -0.223 -9.702 6.568 1.00 91.25 193 GLU A N 1
ATOM 1527 C CA . GLU A 1 193 ? 0.010 -8.508 5.759 1.00 91.25 193 GLU A CA 1
ATOM 1528 C C . GLU A 1 193 ? 1.448 -8.426 5.228 1.00 91.25 193 GLU A C 1
ATOM 1530 O O . GLU A 1 193 ? 1.652 -8.047 4.076 1.00 91.25 193 GLU A O 1
ATOM 1535 N N . MET A 1 194 ? 2.438 -8.831 6.029 1.00 92.19 194 MET A N 1
ATOM 1536 C CA . MET A 1 194 ? 3.849 -8.826 5.638 1.00 92.19 194 MET A CA 1
ATOM 1537 C C . MET A 1 194 ? 4.130 -9.957 4.648 1.00 92.19 194 MET A C 1
ATOM 1539 O O . MET A 1 194 ? 4.796 -9.736 3.638 1.00 92.19 194 MET A O 1
ATOM 1543 N N . GLU A 1 195 ? 3.559 -11.147 4.882 1.00 94.88 195 GLU A N 1
ATOM 1544 C CA . GLU A 1 195 ? 3.601 -12.258 3.921 1.00 94.88 195 GLU A CA 1
ATOM 1545 C C . GLU A 1 195 ? 3.032 -11.828 2.555 1.00 94.88 195 GLU A C 1
ATOM 1547 O O . GLU A 1 195 ? 3.634 -12.101 1.515 1.00 94.88 195 GLU A O 1
ATOM 1552 N N . TYR A 1 196 ? 1.902 -11.113 2.551 1.00 95.38 196 TYR A N 1
ATOM 1553 C CA . TYR A 1 196 ? 1.272 -10.605 1.333 1.00 95.38 196 TYR A CA 1
ATOM 1554 C C . TYR A 1 196 ? 2.158 -9.595 0.591 1.00 95.38 196 TYR A C 1
ATOM 1556 O O . TYR A 1 196 ? 2.412 -9.769 -0.604 1.00 95.38 196 TYR A O 1
ATOM 1564 N N . LEU A 1 197 ? 2.676 -8.575 1.286 1.00 94.88 197 LEU A N 1
ATOM 1565 C CA . LEU A 1 197 ? 3.561 -7.569 0.683 1.00 94.88 197 LEU A CA 1
ATOM 1566 C C . LEU A 1 197 ? 4.829 -8.198 0.103 1.00 94.88 197 LEU A C 1
ATOM 1568 O O . LEU A 1 197 ? 5.231 -7.874 -1.015 1.00 94.88 197 LEU A O 1
ATOM 1572 N N . ARG A 1 198 ? 5.419 -9.161 0.815 1.00 97.44 198 ARG A N 1
ATOM 1573 C CA . ARG A 1 198 ? 6.581 -9.915 0.341 1.00 97.44 198 ARG A CA 1
ATOM 1574 C C . ARG A 1 198 ? 6.310 -10.613 -0.991 1.00 97.44 198 ARG A C 1
ATOM 1576 O O . ARG A 1 198 ? 7.140 -10.549 -1.896 1.00 97.44 198 ARG A O 1
ATOM 1583 N N . VAL A 1 199 ? 5.159 -11.278 -1.126 1.00 98.19 199 VAL A N 1
ATOM 1584 C CA . VAL A 1 199 ? 4.768 -11.966 -2.371 1.00 98.19 199 VAL A CA 1
ATOM 1585 C C . VAL A 1 199 ? 4.615 -10.972 -3.522 1.00 98.19 199 VAL A C 1
ATOM 1587 O O . VAL A 1 199 ? 5.122 -11.230 -4.619 1.00 98.19 199 VAL A O 1
ATOM 1590 N N . LEU A 1 200 ? 3.964 -9.830 -3.281 1.00 96.31 200 LEU A N 1
ATOM 1591 C CA . LEU A 1 200 ? 3.815 -8.784 -4.295 1.00 96.31 200 LEU A CA 1
ATOM 1592 C C . LEU A 1 200 ? 5.172 -8.246 -4.755 1.00 96.31 200 LEU A C 1
ATOM 1594 O O . LEU A 1 200 ? 5.444 -8.224 -5.954 1.00 96.31 200 LEU A O 1
ATOM 1598 N N . HIS A 1 201 ? 6.048 -7.885 -3.818 1.00 98.00 201 HIS A N 1
ATOM 1599 C CA . HIS A 1 201 ? 7.372 -7.352 -4.127 1.00 98.00 201 HIS A CA 1
ATOM 1600 C C . HIS A 1 201 ? 8.268 -8.362 -4.843 1.00 98.00 201 HIS A C 1
ATOM 1602 O O . HIS A 1 201 ? 8.938 -8.002 -5.808 1.00 98.00 201 HIS A O 1
ATOM 1608 N N . ALA A 1 202 ? 8.251 -9.634 -4.440 1.00 98.56 202 ALA A N 1
ATOM 1609 C CA . ALA A 1 202 ? 9.021 -10.676 -5.117 1.00 98.56 202 ALA A CA 1
ATOM 1610 C C . ALA A 1 202 ? 8.556 -10.875 -6.570 1.00 98.56 202 ALA A C 1
ATOM 1612 O O . ALA A 1 202 ? 9.377 -11.009 -7.481 1.00 98.56 202 ALA A O 1
ATOM 1613 N N . THR A 1 203 ? 7.239 -10.846 -6.790 1.00 98.50 203 THR A N 1
ATOM 1614 C CA . THR A 1 203 ? 6.647 -10.953 -8.130 1.00 98.50 203 THR A CA 1
ATOM 1615 C C . THR A 1 203 ? 7.015 -9.744 -8.984 1.00 98.50 203 THR A C 1
ATOM 1617 O O . THR A 1 203 ? 7.459 -9.895 -10.123 1.00 98.50 203 THR A O 1
ATOM 1620 N N . GLU A 1 204 ? 6.887 -8.543 -8.423 1.00 97.94 204 GLU A N 1
ATOM 1621 C CA . GLU A 1 204 ? 7.243 -7.314 -9.116 1.00 97.94 204 GLU A CA 1
ATOM 1622 C C . GLU A 1 204 ? 8.733 -7.273 -9.471 1.00 97.94 204 GLU A C 1
ATOM 1624 O O . GLU A 1 204 ? 9.069 -6.975 -10.613 1.00 97.94 204 GLU A O 1
ATOM 1629 N N . LEU A 1 205 ? 9.626 -7.637 -8.545 1.00 98.69 205 LEU A N 1
ATOM 1630 C CA . LEU A 1 205 ? 11.068 -7.692 -8.791 1.00 98.69 205 LEU A CA 1
ATOM 1631 C C . LEU A 1 205 ? 11.407 -8.630 -9.952 1.00 98.69 205 LEU A C 1
ATOM 1633 O O . LEU A 1 205 ? 12.177 -8.268 -10.842 1.00 98.69 205 LEU A O 1
ATOM 1637 N N . SER A 1 206 ? 10.817 -9.828 -9.954 1.00 98.62 206 SER A N 1
ATOM 1638 C CA . SER A 1 206 ? 11.014 -10.801 -11.029 1.00 98.62 206 SER A CA 1
ATOM 1639 C C . SER A 1 206 ? 10.594 -10.226 -12.383 1.00 98.62 206 SER A C 1
ATOM 1641 O O . SER A 1 206 ? 11.352 -10.307 -13.352 1.00 98.62 206 SER A O 1
ATOM 1643 N N . TRP A 1 207 ? 9.426 -9.584 -12.438 1.00 98.50 207 TRP A N 1
ATOM 1644 C CA . TRP A 1 207 ? 8.920 -8.969 -13.658 1.00 98.50 207 TRP A CA 1
ATOM 1645 C C . TRP A 1 207 ? 9.774 -7.778 -14.116 1.00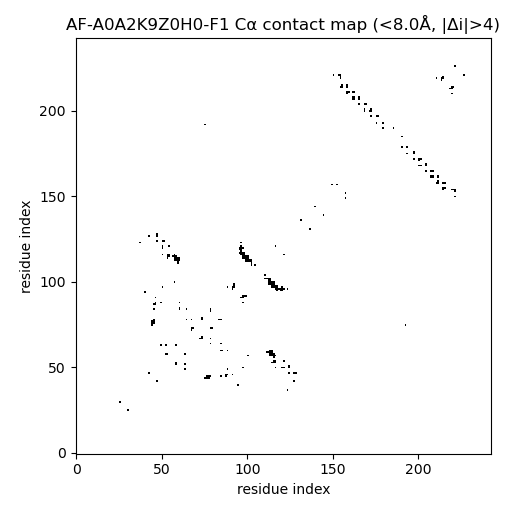 98.50 207 TRP A C 1
ATOM 1647 O O . TRP A 1 207 ? 10.171 -7.722 -15.280 1.00 98.50 207 TRP A O 1
ATOM 1657 N N . VAL A 1 208 ? 10.124 -6.861 -13.209 1.00 98.50 208 VAL A N 1
ATOM 1658 C CA . VAL A 1 208 ? 10.966 -5.690 -13.506 1.00 98.50 208 VAL A CA 1
ATOM 1659 C C . VAL A 1 208 ? 12.315 -6.126 -14.071 1.00 98.50 208 VAL A C 1
ATOM 1661 O O . VAL A 1 208 ? 12.739 -5.601 -15.099 1.00 98.50 208 VAL A O 1
ATOM 1664 N N . ASN A 1 209 ? 12.960 -7.126 -13.466 1.00 98.69 209 ASN A N 1
ATOM 1665 C CA . ASN A 1 209 ? 14.236 -7.650 -13.952 1.00 98.69 209 ASN A CA 1
ATOM 1666 C C . ASN A 1 209 ? 14.123 -8.254 -15.360 1.00 98.69 209 ASN A C 1
ATOM 1668 O O . ASN A 1 209 ? 15.035 -8.083 -16.172 1.00 98.69 209 ASN A O 1
ATOM 1672 N N . SER A 1 210 ? 12.999 -8.903 -15.684 1.00 98.50 210 SER A N 1
ATOM 1673 C CA . SER A 1 210 ? 12.736 -9.385 -17.047 1.00 98.50 210 SER A CA 1
ATOM 1674 C C . SER A 1 210 ? 12.664 -8.231 -18.048 1.00 98.50 210 SER A C 1
ATOM 1676 O O . SER A 1 210 ? 13.330 -8.273 -19.082 1.00 98.50 210 SER A O 1
ATOM 1678 N N . ILE A 1 211 ? 11.910 -7.173 -17.729 1.00 98.25 211 ILE A N 1
ATOM 1679 C CA . ILE A 1 211 ? 11.760 -6.001 -18.604 1.00 98.25 211 ILE A CA 1
ATOM 1680 C C . ILE A 1 211 ? 13.086 -5.256 -18.775 1.00 98.25 211 ILE A C 1
ATOM 1682 O O . ILE A 1 211 ? 13.429 -4.862 -19.889 1.00 98.25 211 ILE A O 1
ATOM 1686 N N . VAL A 1 212 ? 13.871 -5.105 -17.705 1.00 98.44 212 VAL A N 1
ATOM 1687 C CA . VAL A 1 212 ? 15.235 -4.560 -17.784 1.00 98.44 212 VAL A CA 1
ATOM 1688 C C . VAL A 1 212 ? 16.079 -5.392 -18.747 1.00 98.44 212 VAL A C 1
ATOM 1690 O O . VAL A 1 212 ? 16.719 -4.832 -19.637 1.00 98.44 212 VAL A O 1
ATOM 1693 N N . GLY A 1 213 ? 16.047 -6.721 -18.620 1.00 98.25 213 GLY A N 1
ATOM 1694 C CA . GLY A 1 213 ? 16.756 -7.626 -19.521 1.00 98.25 213 GLY A CA 1
ATOM 1695 C C . GLY A 1 213 ? 16.344 -7.453 -20.985 1.00 98.25 213 GLY A C 1
ATOM 1696 O O . GLY A 1 213 ? 17.206 -7.422 -21.864 1.00 98.25 213 GLY A O 1
ATOM 1697 N N . ASP A 1 214 ? 15.049 -7.297 -21.255 1.00 98.38 214 ASP A N 1
ATOM 1698 C CA . ASP A 1 214 ? 14.519 -7.073 -22.603 1.00 98.38 214 ASP A CA 1
ATOM 1699 C C . ASP A 1 214 ? 14.916 -5.711 -23.184 1.00 98.38 214 ASP A C 1
ATOM 1701 O O . ASP A 1 214 ? 15.294 -5.640 -24.355 1.00 98.38 214 ASP A O 1
ATOM 1705 N N . LEU A 1 215 ? 14.890 -4.646 -22.379 1.00 98.06 215 LEU A N 1
ATOM 1706 C CA . LEU A 1 215 ? 15.319 -3.305 -22.790 1.00 98.06 215 LEU A CA 1
ATOM 1707 C C . LEU A 1 215 ? 16.827 -3.257 -23.066 1.00 98.06 215 LEU A C 1
ATOM 1709 O O . LEU A 1 215 ? 17.261 -2.724 -24.088 1.00 98.06 215 LEU A O 1
ATOM 1713 N N . ARG A 1 216 ? 17.643 -3.846 -22.183 1.00 97.44 216 ARG A N 1
ATOM 1714 C CA . ARG A 1 216 ? 19.107 -3.895 -22.335 1.00 97.44 216 ARG A CA 1
ATOM 1715 C C . ARG A 1 216 ? 19.527 -4.740 -23.536 1.00 97.44 216 ARG A C 1
ATOM 1717 O O . ARG A 1 216 ? 20.467 -4.373 -24.233 1.00 97.44 216 ARG A O 1
ATOM 1724 N N . ALA A 1 217 ? 18.806 -5.826 -23.810 1.00 97.88 217 ALA A N 1
ATOM 1725 C CA . ALA A 1 217 ? 19.002 -6.652 -24.998 1.00 97.88 217 ALA A CA 1
ATOM 1726 C C . ALA A 1 217 ? 18.327 -6.091 -26.263 1.00 97.88 217 ALA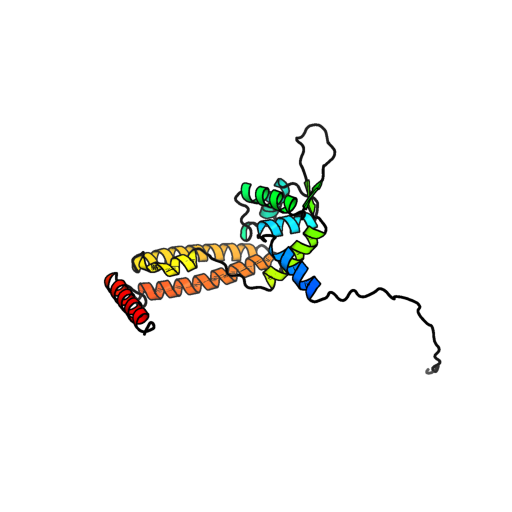 A C 1
ATOM 1728 O O . ALA A 1 217 ? 18.358 -6.749 -27.300 1.00 97.88 217 ALA A O 1
ATOM 1729 N N . GLN A 1 218 ? 17.693 -4.914 -26.181 1.00 96.25 218 GLN A N 1
ATOM 1730 C CA . GLN A 1 218 ? 16.961 -4.267 -27.275 1.00 96.25 218 GLN A CA 1
ATOM 1731 C C . GLN A 1 218 ? 15.829 -5.122 -27.882 1.00 96.25 218 GLN A C 1
ATOM 1733 O O . GLN A 1 218 ? 15.395 -4.866 -29.003 1.00 96.25 218 GLN A O 1
ATOM 1738 N N . ARG A 1 219 ? 15.310 -6.113 -27.140 1.00 97.12 219 ARG A N 1
ATOM 1739 C CA . ARG A 1 219 ? 14.096 -6.868 -27.508 1.00 97.12 219 ARG A CA 1
ATOM 1740 C C . ARG A 1 219 ? 12.844 -6.008 -27.373 1.00 97.12 219 ARG A C 1
ATOM 1742 O O . ARG A 1 219 ? 11.902 -6.165 -28.141 1.00 97.12 219 ARG A O 1
ATOM 1749 N N . ILE A 1 220 ? 12.865 -5.082 -26.415 1.00 95.94 220 ILE A N 1
ATOM 1750 C CA . ILE A 1 220 ? 11.911 -3.983 -26.300 1.00 95.94 220 ILE A CA 1
ATOM 1751 C C . ILE A 1 220 ? 12.686 -2.697 -26.574 1.00 95.94 220 ILE A C 1
ATOM 1753 O O . ILE A 1 220 ? 13.665 -2.393 -25.897 1.00 95.94 220 ILE A O 1
ATOM 1757 N N . THR A 1 221 ? 12.268 -1.945 -27.585 1.00 96.25 221 THR A N 1
ATOM 1758 C CA . THR A 1 221 ? 12.870 -0.659 -27.937 1.00 96.25 221 THR A CA 1
ATOM 1759 C C . THR A 1 221 ? 11.882 0.163 -28.754 1.00 96.25 221 THR A C 1
ATOM 1761 O O . THR A 1 221 ? 10.912 -0.370 -29.293 1.00 96.25 221 THR A O 1
ATOM 1764 N N . TRP A 1 222 ? 12.124 1.463 -28.848 1.00 96.06 222 TRP A N 1
ATOM 1765 C CA . TRP A 1 222 ? 11.344 2.373 -29.671 1.00 96.06 222 TRP A CA 1
ATOM 1766 C C . TRP A 1 222 ? 12.201 3.556 -30.112 1.00 96.06 222 TRP A C 1
ATOM 1768 O O . TRP A 1 222 ? 13.196 3.912 -29.480 1.00 96.06 22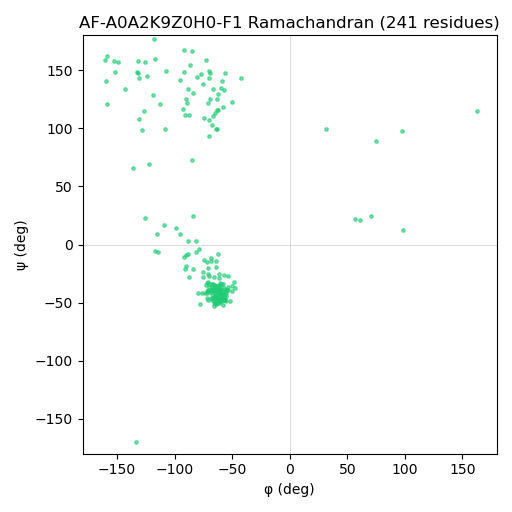2 TRP A O 1
ATOM 1778 N N . THR A 1 223 ? 11.773 4.191 -31.197 1.00 94.25 223 THR A N 1
ATOM 1779 C CA . THR A 1 223 ? 12.242 5.508 -31.633 1.00 94.25 223 THR A CA 1
ATOM 1780 C C . THR A 1 223 ? 11.033 6.417 -31.805 1.00 94.25 223 THR A C 1
ATOM 1782 O O . THR A 1 223 ? 9.921 5.930 -32.019 1.00 94.25 223 THR A O 1
ATOM 1785 N N . GLU A 1 224 ? 11.228 7.735 -31.743 1.00 89.62 224 GLU A N 1
ATOM 1786 C CA . GLU A 1 224 ? 10.135 8.682 -32.003 1.00 89.62 224 GLU A CA 1
ATOM 1787 C C . GLU A 1 224 ? 9.472 8.435 -33.360 1.00 89.62 224 GLU A C 1
ATOM 1789 O O . GLU A 1 224 ? 8.252 8.496 -33.484 1.00 89.62 224 GLU A O 1
ATOM 1794 N N . GLU A 1 225 ? 10.277 8.116 -34.370 1.00 91.50 225 GLU A N 1
ATOM 1795 C CA . GLU A 1 225 ? 9.792 7.820 -35.712 1.00 91.50 225 GLU A CA 1
ATOM 1796 C C . GLU A 1 225 ? 8.941 6.545 -35.741 1.00 91.50 225 GLU A C 1
ATOM 1798 O O . GLU A 1 225 ? 7.827 6.553 -36.261 1.00 91.50 225 GLU A O 1
ATOM 1803 N N . TRP A 1 226 ? 9.404 5.465 -35.104 1.00 93.25 226 TRP A N 1
ATOM 1804 C CA . TRP A 1 226 ? 8.625 4.232 -34.996 1.00 93.25 226 TRP A CA 1
ATOM 1805 C C . TRP A 1 226 ? 7.295 4.461 -34.261 1.00 93.25 226 TRP A C 1
ATOM 1807 O O . TRP A 1 226 ? 6.254 3.993 -34.718 1.00 93.25 226 TRP A O 1
ATOM 1817 N N . LEU A 1 227 ? 7.296 5.244 -33.177 1.00 92.38 227 LEU A N 1
ATOM 1818 C CA . LEU A 1 227 ? 6.075 5.594 -32.443 1.00 92.38 227 LEU A CA 1
ATOM 1819 C C . LEU A 1 227 ? 5.091 6.389 -33.310 1.00 92.38 227 LEU A C 1
ATOM 1821 O O . LEU A 1 227 ? 3.897 6.085 -33.302 1.00 92.38 227 LEU A O 1
ATOM 1825 N N . ARG A 1 228 ? 5.573 7.368 -34.091 1.00 89.88 228 ARG A N 1
ATOM 1826 C CA . ARG A 1 228 ? 4.736 8.121 -35.043 1.00 89.88 228 ARG A CA 1
ATOM 1827 C C . ARG A 1 228 ? 4.126 7.204 -36.101 1.00 89.88 228 ARG A C 1
ATOM 1829 O O . ARG A 1 228 ? 2.934 7.317 -36.381 1.00 89.88 228 ARG A O 1
ATOM 1836 N N . GLN A 1 229 ? 4.905 6.272 -36.649 1.00 90.81 229 GLN A N 1
ATOM 1837 C CA . GLN A 1 229 ? 4.422 5.305 -37.641 1.00 90.81 229 GLN A CA 1
ATOM 1838 C C . GLN A 1 229 ? 3.347 4.378 -37.068 1.00 90.81 229 GLN A C 1
ATOM 1840 O O . GLN A 1 229 ? 2.337 4.119 -37.722 1.00 90.81 229 GLN A O 1
ATOM 1845 N N . ILE A 1 230 ? 3.543 3.893 -35.843 1.00 89.81 230 ILE A N 1
ATOM 1846 C CA . ILE A 1 230 ? 2.559 3.066 -35.145 1.00 89.81 230 ILE A CA 1
ATOM 1847 C C . ILE A 1 230 ? 1.272 3.861 -34.883 1.00 89.81 230 ILE A C 1
ATOM 1849 O O . ILE A 1 230 ? 0.189 3.389 -35.227 1.00 89.81 230 ILE A O 1
ATOM 1853 N N . ALA A 1 231 ? 1.372 5.088 -34.366 1.00 88.00 231 ALA A N 1
ATOM 1854 C CA . ALA A 1 231 ? 0.211 5.950 -34.135 1.00 88.00 231 ALA A CA 1
ATOM 1855 C C . ALA A 1 231 ? -0.568 6.255 -35.431 1.00 88.00 231 ALA A C 1
ATOM 1857 O O . ALA A 1 231 ? -1.800 6.228 -35.446 1.00 88.00 231 ALA A O 1
ATOM 1858 N N . ALA A 1 232 ? 0.136 6.492 -36.543 1.00 88.06 232 ALA A N 1
ATOM 1859 C CA . ALA A 1 232 ? -0.480 6.685 -37.854 1.00 88.06 232 ALA A CA 1
ATOM 1860 C C . ALA A 1 232 ? -1.273 5.448 -38.312 1.00 88.06 232 ALA A C 1
ATOM 1862 O O . ALA A 1 232 ? -2.402 5.589 -38.765 1.00 88.06 232 ALA A O 1
ATOM 1863 N N . LYS A 1 233 ? -0.742 4.232 -38.133 1.00 84.25 233 LYS A N 1
ATOM 1864 C CA . LYS A 1 233 ? -1.460 2.991 -38.484 1.00 84.25 233 LYS A CA 1
ATOM 1865 C C . LYS A 1 233 ? -2.755 2.824 -37.687 1.00 84.25 233 LYS A C 1
ATOM 1867 O O . LYS A 1 233 ? -3.815 2.642 -38.274 1.00 84.25 233 LYS A O 1
ATOM 1872 N N . PHE A 1 234 ? -2.694 2.998 -36.368 1.00 78.00 234 PHE A N 1
ATOM 1873 C CA . PHE A 1 234 ? -3.868 2.835 -35.503 1.00 78.00 234 PHE A CA 1
ATOM 1874 C C . PHE A 1 234 ? -4.916 3.953 -35.653 1.00 78.00 234 PHE A C 1
ATOM 1876 O O . PHE A 1 234 ? -6.081 3.750 -35.317 1.00 78.00 234 PHE A O 1
ATOM 1883 N N . SER A 1 235 ? -4.538 5.120 -36.185 1.00 72.44 235 SER A N 1
ATOM 1884 C CA . SER A 1 235 ? -5.487 6.201 -36.505 1.00 72.44 235 SER A CA 1
ATOM 1885 C C . SER A 1 235 ? -6.165 6.050 -37.872 1.00 72.44 235 SER A C 1
ATOM 1887 O O . SER A 1 235 ? -7.237 6.621 -38.078 1.00 72.44 235 SER A O 1
ATOM 1889 N N . ILE A 1 236 ? -5.575 5.281 -38.793 1.00 58.81 236 ILE A N 1
ATOM 1890 C CA . ILE A 1 236 ? -6.157 4.983 -40.109 1.00 58.81 236 ILE A CA 1
ATOM 1891 C C . ILE A 1 236 ? -7.212 3.877 -39.987 1.00 58.81 236 ILE A C 1
ATOM 1893 O O . ILE A 1 236 ? -8.298 4.026 -40.541 1.00 58.81 236 ILE A O 1
ATOM 1897 N N . ASP A 1 237 ? -6.953 2.838 -39.191 1.00 56.47 237 ASP A N 1
ATOM 1898 C CA . ASP A 1 237 ? -7.894 1.722 -39.019 1.00 56.47 237 ASP A CA 1
ATOM 1899 C C . ASP A 1 237 ? -9.204 2.142 -38.320 1.00 56.47 237 ASP A C 1
ATOM 1901 O O . ASP A 1 237 ? -10.265 1.616 -38.634 1.00 56.47 237 ASP A O 1
ATOM 1905 N N . SER A 1 238 ? -9.188 3.178 -37.466 1.00 52.75 238 SER A N 1
ATOM 1906 C CA . SER A 1 238 ? -10.418 3.727 -36.850 1.00 52.75 238 SER A CA 1
ATOM 1907 C C . SER A 1 238 ? -11.358 4.440 -37.834 1.00 52.75 238 SER A C 1
ATOM 1909 O O . SER A 1 238 ? -12.484 4.770 -37.464 1.00 52.75 238 SER A O 1
ATOM 1911 N N . LYS A 1 239 ? -10.916 4.722 -39.068 1.00 52.12 239 LYS A N 1
ATOM 1912 C CA . LYS A 1 239 ? -11.756 5.342 -40.107 1.00 52.12 239 LYS A CA 1
ATOM 1913 C C . LYS A 1 239 ? -12.470 4.329 -41.005 1.00 52.12 239 LYS A C 1
ATOM 1915 O O . LYS A 1 239 ? -13.344 4.744 -41.752 1.00 52.12 239 LYS A O 1
ATOM 1920 N N . LEU A 1 240 ? -12.122 3.042 -40.938 1.00 52.31 240 LEU A N 1
ATOM 1921 C CA . LEU A 1 240 ? -12.737 1.987 -41.756 1.00 52.31 240 LEU A CA 1
ATOM 1922 C C . LEU A 1 240 ? -13.987 1.354 -41.111 1.00 52.31 240 LEU A C 1
ATOM 1924 O O . LEU A 1 240 ? -14.696 0.625 -41.791 1.00 52.31 240 LEU A O 1
ATOM 1928 N N . ASP A 1 241 ? -14.290 1.682 -39.850 1.00 51.06 241 ASP A N 1
ATOM 1929 C CA . ASP A 1 241 ? -15.482 1.216 -39.115 1.00 51.06 241 ASP A CA 1
ATOM 1930 C C . ASP A 1 241 ? -16.641 2.249 -39.103 1.00 51.06 241 ASP A C 1
ATOM 1932 O O . ASP A 1 241 ? -17.556 2.148 -38.284 1.00 51.06 241 ASP A O 1
ATOM 1936 N N . GLN A 1 242 ? -16.603 3.283 -39.961 1.00 48.38 242 GLN A N 1
ATOM 1937 C CA . GLN A 1 242 ? -17.642 4.333 -40.037 1.00 48.38 242 GLN A CA 1
ATOM 1938 C C . GLN A 1 242 ? -18.437 4.388 -41.358 1.00 48.38 242 GLN A C 1
ATOM 1940 O O . GLN A 1 242 ? -19.245 5.305 -41.508 1.00 48.38 242 GLN A O 1
ATOM 1945 N N . ASP A 1 243 ? -18.275 3.411 -42.254 1.00 39.88 243 ASP A N 1
ATOM 1946 C CA . ASP A 1 243 ? -19.093 3.246 -43.472 1.00 39.88 243 ASP A CA 1
ATOM 1947 C C . ASP A 1 243 ? -20.003 2.007 -43.368 1.00 39.88 243 ASP A C 1
ATOM 1949 O O . ASP A 1 243 ? -21.149 2.067 -43.877 1.00 39.88 243 ASP A O 1
#

Organism: Rhizobium leguminosarum (NCBI:txid384)

Radius of gyration: 29.52 Å; Cα contacts (8 Å, |Δi|>4): 153; chains: 1; bounding box: 64×85×80 Å

Sequence (243 aa):
MRSPLGFTATDPAGACPGANAPVTVLTSYDITSNIMTMKLIKRSPIALAVLAMLMEEPLHPYRMQRLIKERGKDEVINVTQRASLYQTIQRLEREGLITPQKTVRDDKRPERTVYEITEKGREIALEWMRAILSTLTREYPEFPAAMSFLPLLAPSDVASQLELRAKAIESELRRIDEVLQEAQTVPRLFLLEMEYLRVLHATELSWVNSIVGDLRAQRITWTEEWLRQIAAKFSIDSKLDQD